Protein AF-A0AAF3FG93-F1 (afdb_monomer_lite)

Sequence (348 aa):
MRLLLIFSAFLGIIKGSFTYFKAADMCQQQNGQLATLHKSADNDAIAQYLSSGLWEEAWIGLQCTTQSDCFWDDGTKFDYSNFNNNPDFSNGKNCLMLKAGLTVMPRFRDVYNGWTPKSCYSATDNALCEEISKDLPGCGDYSEFEGNCYKYQPSAPSWLAAETICAQQGGHLVSIHNILENIFIFNLLKADGVGVAAWIGLYNTANQYYWADSSIVDYYNLAGPALNMDPACYALSTTNLVSPQKWVPESCDNDLPFLCQRTTGSPSPVPPFVPPTTTSTTTTTKTTTTQWTTATEPLDPSAPTLPPIITSVPTVPTVPQANMTVAPTSNTTNSPTFLPRGLNILPL

Radius of gyration: 33.13 Å; chains: 1; bounding box: 92×95×84 Å

Secondary structure (DSSP, 8-state):
---EEETTEEEEEEEEEE-HHHHHHHHHHTTEEE----SHHHHHHHHHHHHHTT--EEEEEEEEEETTEEEETT--------BPSS---GGG--EEEEE---TT-GGGGGGSSSEEEE-TT---EEEEEEE--TT---STTSEEETTEEEEEE-----HHHHHHHHHHTTSEEPP--SHHHHHHHHHHHHHTT--SEEEEEEEEETTEEEETT--------BSS--TT-SSEEEEEE-STTT-TT-EEEE-TTS---EEEEEETTS---PPP-------------------------PPP---PPPPPP---PPPPPPPPP---------------------------

InterPro domains:
  IPR001304 C-type lectin-like [PF00059] (19-130)
  IPR001304 C-type lectin-like [PF00059] (158-262)
  IPR001304 C-type lectin-like [PS50041] (19-120)
  IPR001304 C-type lectin-like [PS50041] (145-261)
  IPR001304 C-type lectin-like [SM00034] (3-130)
  IPR001304 C-type lectin-like [SM00034] (139-261)
  IPR016186 C-type lectin-like/link domain superfamily [G3DSA:3.10.100.10] (8-136)
  IPR016186 C-type lectin-like/link domain superfamily [G3DSA:3.10.100.10] (139-266)
  IPR016187 C-type lectin fold [SSF56436] (14-130)
  IPR016187 C-type lectin fold [SSF56436] (141-271)
  IPR050976 Snake venom C-type lectin-like [PTHR22991] (19-298)

Structure (mmCIF, N/CA/C/O backbone):
data_AF-A0AAF3FG93-F1
#
_entry.id   AF-A0AAF3FG93-F1
#
loop_
_atom_site.group_PDB
_atom_site.id
_atom_site.type_symbol
_atom_site.label_atom_id
_atom_site.label_alt_id
_atom_site.label_comp_id
_atom_site.label_asym_id
_atom_site.label_entity_id
_atom_site.label_seq_id
_atom_site.pdbx_PDB_ins_code
_atom_site.Cartn_x
_atom_site.Cartn_y
_atom_site.Cartn_z
_atom_site.occupancy
_atom_site.B_iso_or_equiv
_atom_site.auth_seq_id
_atom_site.auth_comp_id
_atom_site.auth_asym_id
_atom_site.auth_atom_id
_atom_site.pdbx_PDB_model_num
ATOM 1 N N . MET A 1 1 ? -25.453 1.936 0.804 1.00 44.09 1 MET A N 1
ATOM 2 C CA . MET A 1 1 ? -24.187 2.305 1.466 1.00 44.09 1 MET A CA 1
ATOM 3 C C . MET A 1 1 ? -23.408 3.184 0.500 1.00 44.09 1 MET A C 1
ATOM 5 O O . MET A 1 1 ? -23.393 2.858 -0.679 1.00 44.09 1 MET A O 1
ATOM 9 N N . ARG A 1 2 ? -22.888 4.343 0.919 1.00 36.66 2 ARG A N 1
ATOM 10 C CA . ARG A 1 2 ? -22.055 5.184 0.042 1.00 36.66 2 ARG A CA 1
ATOM 11 C C . ARG A 1 2 ? -20.621 4.692 0.229 1.00 36.66 2 ARG A C 1
ATOM 13 O O . ARG A 1 2 ? -19.991 5.076 1.206 1.00 36.66 2 ARG A O 1
ATOM 20 N N . LEU A 1 3 ? -20.206 3.761 -0.623 1.00 40.56 3 LEU A N 1
ATOM 21 C CA . LEU A 1 3 ? -18.914 3.084 -0.535 1.00 40.56 3 LEU A CA 1
ATOM 22 C C . LEU A 1 3 ? -17.809 4.075 -0.908 1.00 40.56 3 LEU A C 1
ATOM 24 O O . LEU A 1 3 ? -17.857 4.660 -1.991 1.00 40.56 3 LEU A O 1
ATOM 28 N N . LEU A 1 4 ? -16.868 4.305 0.005 1.00 42.62 4 LEU A N 1
ATOM 29 C CA . LEU A 1 4 ? -15.641 5.034 -0.291 1.00 42.62 4 LEU A CA 1
ATOM 30 C C . LEU A 1 4 ? -14.519 4.006 -0.445 1.00 42.62 4 LEU A C 1
ATOM 32 O O . LEU A 1 4 ? -14.311 3.190 0.449 1.00 42.62 4 LEU A O 1
ATOM 36 N N . LEU A 1 5 ? -13.823 4.039 -1.579 1.00 44.09 5 LEU A N 1
ATOM 37 C CA . LEU A 1 5 ? -12.562 3.323 -1.739 1.00 44.09 5 LEU A CA 1
ATOM 38 C C . LEU A 1 5 ? -11.496 4.098 -0.968 1.00 44.09 5 LEU A C 1
ATOM 40 O O . LEU A 1 5 ? -11.130 5.200 -1.376 1.00 44.09 5 LEU A O 1
ATOM 44 N N . ILE A 1 6 ? -11.025 3.540 0.143 1.00 51.56 6 ILE A N 1
ATOM 45 C CA . ILE A 1 6 ? -9.829 4.026 0.830 1.00 51.56 6 ILE A CA 1
ATOM 46 C C . ILE A 1 6 ? -8.850 2.860 0.817 1.00 51.56 6 ILE A C 1
ATOM 48 O O . ILE A 1 6 ? -9.131 1.819 1.402 1.00 51.56 6 ILE A O 1
ATOM 52 N N . PHE A 1 7 ? -7.783 3.035 0.033 1.00 50.62 7 PHE A N 1
ATOM 53 C CA . PHE A 1 7 ? -6.584 2.199 -0.069 1.00 50.62 7 PHE A CA 1
ATOM 54 C C . PHE A 1 7 ? -6.706 0.792 0.549 1.00 50.62 7 PHE A C 1
ATOM 56 O O . PHE A 1 7 ? -6.166 0.524 1.616 1.00 50.62 7 PHE A O 1
ATOM 63 N N . SER A 1 8 ? -7.349 -0.111 -0.204 1.00 53.38 8 SER A N 1
ATOM 64 C CA . SER A 1 8 ? -7.466 -1.573 0.013 1.00 53.38 8 SER A CA 1
ATOM 65 C C . SER A 1 8 ? -8.742 -2.103 0.682 1.00 53.38 8 SER A C 1
ATOM 67 O O . SER A 1 8 ? -8.925 -3.318 0.734 1.00 53.38 8 SER A O 1
ATOM 69 N N . ALA A 1 9 ? -9.679 -1.245 1.103 1.00 56.66 9 ALA A N 1
ATOM 70 C CA . ALA A 1 9 ? -11.003 -1.689 1.547 1.00 56.66 9 ALA A CA 1
ATOM 71 C C . ALA A 1 9 ? -12.130 -0.767 1.057 1.00 56.66 9 ALA A C 1
ATOM 73 O O . ALA A 1 9 ? -11.989 0.457 0.956 1.00 56.66 9 ALA A O 1
ATOM 74 N N . PHE A 1 10 ? -13.287 -1.359 0.759 1.00 69.69 10 PHE A N 1
ATOM 75 C CA . PHE A 1 10 ? -14.514 -0.595 0.582 1.00 69.69 10 PHE A CA 1
ATOM 76 C C . PHE A 1 10 ? -15.084 -0.259 1.957 1.00 69.69 10 PHE A C 1
ATOM 78 O O . PHE A 1 10 ? -15.532 -1.139 2.689 1.00 69.69 10 PHE A O 1
ATOM 85 N N . LEU A 1 11 ? -15.082 1.024 2.309 1.00 75.25 11 LEU A N 1
ATOM 86 C CA . LEU A 1 11 ? -15.595 1.489 3.591 1.00 75.25 11 LEU A CA 1
ATOM 87 C C . LEU A 1 11 ? -17.022 2.009 3.454 1.00 75.25 11 LEU A C 1
ATOM 89 O O . LEU A 1 11 ? -17.374 2.735 2.517 1.00 75.25 11 LEU A O 1
ATOM 93 N N . GLY A 1 12 ? -17.848 1.660 4.432 1.00 81.19 12 GLY A N 1
ATOM 94 C CA . GLY A 1 12 ? -19.236 2.066 4.528 1.00 81.19 12 GLY A CA 1
ATOM 95 C C . GLY A 1 12 ? -19.616 2.426 5.954 1.00 81.19 12 GLY A C 1
ATOM 96 O O . GLY A 1 12 ? -19.301 1.713 6.900 1.00 81.19 12 GLY A O 1
ATOM 97 N N . ILE A 1 13 ? -20.333 3.536 6.118 1.00 85.94 13 ILE A N 1
ATOM 98 C CA . ILE A 1 13 ? -20.890 3.905 7.419 1.00 85.94 13 ILE A CA 1
ATOM 99 C C . ILE A 1 13 ? -22.282 3.295 7.607 1.00 85.94 13 ILE A C 1
ATOM 101 O O . ILE A 1 13 ? -23.193 3.513 6.796 1.00 85.94 13 ILE A O 1
ATOM 105 N N . ILE A 1 14 ? -22.468 2.570 8.708 1.00 86.31 14 ILE A N 1
ATOM 106 C CA . ILE A 1 14 ? -23.785 2.148 9.182 1.00 86.31 14 ILE A CA 1
ATOM 107 C C . ILE A 1 14 ? -24.281 3.184 10.183 1.00 86.31 14 ILE A C 1
ATOM 109 O O . ILE A 1 14 ? -23.651 3.448 11.208 1.00 86.31 14 ILE A O 1
ATOM 113 N N . LYS A 1 15 ? -25.435 3.778 9.871 1.00 86.75 15 LYS A N 1
ATOM 114 C CA . LYS A 1 15 ? -26.043 4.823 10.694 1.00 86.75 15 LYS A CA 1
ATOM 115 C C . LYS A 1 15 ? -26.933 4.233 11.776 1.00 86.75 15 LYS A C 1
ATOM 117 O O . LYS A 1 15 ? -27.753 3.363 11.485 1.00 86.75 15 LYS A O 1
ATOM 122 N N . GLY A 1 16 ? -26.821 4.758 12.988 1.00 84.75 16 GLY A N 1
ATOM 123 C CA . GLY A 1 16 ? -27.665 4.363 14.110 1.00 84.75 16 GLY A CA 1
ATOM 124 C C . GLY A 1 16 ? -26.962 4.531 15.447 1.00 84.75 16 GLY A C 1
ATOM 125 O O . GLY A 1 16 ? -25.888 5.110 15.522 1.00 84.75 16 GLY A O 1
ATOM 126 N N . SER A 1 17 ? -27.594 4.020 16.497 1.00 88.88 17 SER A N 1
ATOM 127 C CA . SER A 1 17 ? -27.019 3.948 17.836 1.00 88.88 17 SER A CA 1
ATOM 128 C C . SER A 1 17 ? -26.818 2.476 18.168 1.00 88.88 17 SER A C 1
ATOM 130 O O . SER A 1 17 ? -27.786 1.726 18.328 1.00 88.88 17 SER A O 1
ATOM 132 N N . PHE A 1 18 ? -25.559 2.048 18.202 1.00 88.56 18 PHE A N 1
ATOM 133 C CA . PHE A 1 18 ? -25.185 0.653 18.407 1.00 88.56 18 PHE A CA 1
ATOM 134 C C . PHE A 1 18 ? -24.189 0.534 19.555 1.00 88.56 18 PHE A C 1
ATO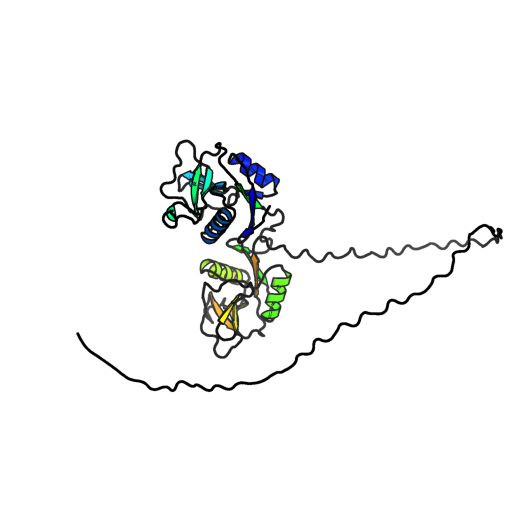M 136 O O . PHE A 1 18 ? -23.343 1.408 19.752 1.00 88.56 18 PHE A O 1
ATOM 143 N N . THR A 1 19 ? -24.275 -0.566 20.301 1.00 93.44 19 THR A N 1
ATOM 144 C CA . THR A 1 19 ? -23.142 -1.031 21.108 1.00 93.44 19 THR A CA 1
ATOM 145 C C . THR A 1 19 ? -22.038 -1.521 20.176 1.00 93.44 19 THR A C 1
ATOM 147 O O . THR A 1 19 ? -22.324 -1.872 19.030 1.00 93.44 19 THR A O 1
ATOM 150 N N . TYR A 1 20 ? -20.802 -1.613 20.664 1.00 93.50 20 TYR A N 1
ATOM 151 C CA . TYR A 1 20 ? -19.676 -2.106 19.868 1.00 93.50 20 TYR A CA 1
ATOM 152 C C . TYR A 1 20 ? -19.976 -3.470 19.236 1.00 93.50 20 TYR A C 1
ATOM 154 O O . TYR A 1 20 ? -19.916 -3.642 18.023 1.00 93.50 20 TYR A O 1
ATOM 162 N N . PHE A 1 21 ? -20.411 -4.430 20.057 1.00 92.25 21 PHE A N 1
ATOM 163 C CA . PHE A 1 21 ? -20.717 -5.782 19.590 1.00 92.25 21 PHE A CA 1
ATOM 164 C C . PHE A 1 21 ? -21.879 -5.806 18.596 1.00 92.25 21 PHE A C 1
ATOM 166 O O . PHE A 1 21 ? -21.878 -6.608 17.665 1.00 92.25 21 PHE A O 1
ATOM 173 N N . LYS A 1 22 ? -22.869 -4.917 18.765 1.00 92.38 22 LYS A N 1
ATOM 174 C CA . LYS A 1 22 ? -23.969 -4.822 17.807 1.00 92.38 22 LYS A CA 1
ATOM 175 C C . LYS A 1 22 ? -23.511 -4.204 16.490 1.00 92.38 22 LYS A C 1
ATOM 177 O O . LYS A 1 22 ? -23.955 -4.651 15.441 1.00 92.38 22 LYS A O 1
ATOM 182 N N . ALA A 1 23 ? -22.640 -3.202 16.538 1.00 92.25 23 ALA A N 1
ATOM 183 C CA . ALA A 1 23 ? -22.031 -2.604 15.360 1.00 92.25 23 ALA A CA 1
ATOM 184 C C . ALA A 1 23 ? -21.198 -3.634 14.580 1.00 92.25 23 ALA A C 1
ATOM 186 O O . ALA A 1 23 ? -21.387 -3.769 13.375 1.00 92.25 23 ALA A O 1
ATOM 187 N N . ALA A 1 24 ? -20.373 -4.423 15.275 1.00 89.81 24 ALA A N 1
ATOM 188 C CA . ALA A 1 24 ? -19.612 -5.521 14.682 1.00 89.81 24 ALA A CA 1
ATOM 189 C C . ALA A 1 24 ? -20.522 -6.553 13.990 1.00 89.81 24 ALA A C 1
ATOM 191 O O . ALA A 1 24 ? -20.306 -6.869 12.824 1.00 89.81 24 ALA A O 1
ATOM 192 N N . ASP A 1 25 ? -21.591 -7.005 14.657 1.00 89.12 25 ASP A N 1
ATOM 193 C CA . ASP A 1 25 ? -22.603 -7.904 14.073 1.00 89.12 25 ASP A CA 1
ATOM 194 C C . ASP A 1 25 ? -23.269 -7.296 12.821 1.00 89.12 25 ASP A C 1
ATOM 196 O O . ASP A 1 25 ? -23.464 -7.972 11.813 1.00 89.12 25 ASP A O 1
ATOM 200 N N . MET A 1 26 ? -23.571 -5.995 12.839 1.00 88.88 26 MET A N 1
ATOM 201 C CA . MET A 1 26 ? -24.141 -5.295 11.682 1.00 88.88 26 MET A CA 1
ATOM 202 C C . MET A 1 26 ? -23.163 -5.221 10.501 1.00 88.88 26 MET A C 1
ATOM 204 O O . MET A 1 26 ? -23.586 -5.434 9.364 1.00 88.88 26 MET A O 1
ATOM 208 N N . CYS A 1 27 ? -21.876 -4.957 10.749 1.00 87.25 27 CYS A N 1
ATOM 209 C CA . CYS A 1 27 ? -20.853 -5.011 9.704 1.00 87.25 27 CYS A CA 1
ATOM 210 C C . CYS A 1 27 ? -20.723 -6.436 9.141 1.00 87.25 27 CYS A C 1
ATOM 212 O O . CYS A 1 27 ? -20.725 -6.618 7.926 1.00 87.25 27 CYS A O 1
ATOM 214 N N . GLN A 1 28 ? -20.729 -7.459 10.001 1.00 85.12 28 GLN A N 1
ATOM 215 C CA . GLN A 1 28 ? -20.678 -8.872 9.596 1.00 85.12 28 GLN A CA 1
ATOM 216 C C . GLN A 1 28 ? -21.858 -9.284 8.713 1.00 85.12 28 GLN A C 1
ATOM 218 O O . GLN A 1 28 ? -21.672 -9.986 7.716 1.00 85.12 28 GLN A O 1
ATOM 223 N N . GLN A 1 29 ? -23.066 -8.801 9.011 1.00 82.25 29 GLN A N 1
ATOM 224 C CA . GLN A 1 29 ? -24.251 -9.024 8.173 1.00 82.25 29 GLN A CA 1
ATOM 225 C C . GLN A 1 29 ? -24.129 -8.399 6.778 1.00 82.25 29 GLN A C 1
ATOM 227 O O . GLN A 1 29 ? -24.762 -8.877 5.838 1.00 82.25 29 GLN A O 1
ATOM 232 N N . GLN A 1 30 ? -23.303 -7.364 6.630 1.00 76.81 30 GLN A N 1
ATOM 233 C CA . GLN A 1 30 ? -22.980 -6.728 5.351 1.00 76.81 30 GLN A CA 1
ATOM 234 C C . GLN A 1 30 ? -21.708 -7.297 4.723 1.00 76.81 30 GLN A C 1
ATOM 236 O O . GLN A 1 30 ? -21.102 -6.657 3.871 1.00 76.81 30 GLN A O 1
ATOM 241 N N . ASN A 1 31 ? -21.323 -8.515 5.116 1.00 73.06 31 ASN A N 1
ATOM 242 C CA . ASN A 1 31 ? -20.114 -9.164 4.634 1.00 73.06 31 ASN A CA 1
ATOM 243 C C . ASN A 1 31 ? -18.854 -8.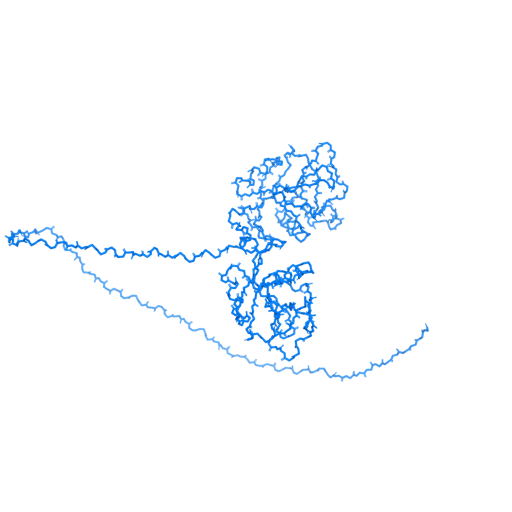334 4.932 1.00 73.06 31 ASN A C 1
ATOM 245 O O . ASN A 1 31 ? -17.957 -8.223 4.105 1.00 73.06 31 ASN A O 1
ATOM 249 N N . GLY A 1 32 ? -18.817 -7.730 6.115 1.00 83.06 32 GLY A N 1
ATOM 250 C CA . GLY A 1 32 ? -17.758 -6.846 6.562 1.00 83.06 32 GLY A CA 1
ATOM 251 C C . GLY A 1 32 ? -17.372 -7.040 8.015 1.00 83.06 32 GLY A C 1
ATOM 252 O O . GLY A 1 32 ? -17.813 -7.970 8.686 1.00 83.06 32 GLY A O 1
ATOM 253 N N . GLN A 1 33 ? -16.551 -6.133 8.506 1.00 88.50 33 GLN A N 1
ATOM 254 C CA . GLN A 1 33 ? -16.233 -5.985 9.920 1.00 88.50 33 GLN A CA 1
ATOM 255 C C . GLN A 1 33 ? -16.080 -4.510 10.254 1.00 88.50 33 GLN A C 1
ATOM 257 O O . GLN A 1 33 ? -16.195 -3.656 9.378 1.00 88.50 33 GLN A O 1
ATOM 262 N N . LEU A 1 34 ? -15.884 -4.201 11.532 1.00 91.69 34 LEU A N 1
ATOM 263 C CA . LEU A 1 34 ? -15.524 -2.847 11.920 1.00 91.69 34 LEU A CA 1
ATOM 264 C C . LEU A 1 34 ? -14.152 -2.494 11.340 1.00 91.69 34 LEU A C 1
ATOM 266 O O . LEU A 1 34 ? -13.243 -3.313 11.372 1.00 91.69 34 LEU A O 1
ATOM 270 N N . ALA A 1 35 ? -14.027 -1.273 10.829 1.00 90.69 35 ALA A N 1
ATOM 271 C CA . ALA A 1 35 ? -12.848 -0.842 10.090 1.00 90.69 35 ALA A CA 1
ATOM 272 C C . ALA A 1 35 ? -11.568 -0.837 10.935 1.00 90.69 35 ALA A C 1
ATOM 274 O O . ALA A 1 35 ? -11.586 -0.353 12.076 1.00 90.69 35 ALA A O 1
ATOM 275 N N . THR A 1 36 ? -10.463 -1.297 10.351 1.00 88.88 36 THR A N 1
ATOM 276 C CA . THR A 1 36 ? -9.127 -1.279 10.957 1.00 88.88 36 THR A CA 1
ATOM 277 C C . THR A 1 36 ? -8.250 -0.207 10.305 1.00 88.88 36 THR A C 1
ATOM 279 O O . THR A 1 36 ? -8.496 0.232 9.182 1.00 88.88 36 THR A O 1
ATOM 282 N N . LEU A 1 37 ? -7.299 0.357 11.061 1.00 88.06 37 LEU A N 1
ATOM 283 C CA . LEU A 1 37 ? -6.512 1.513 10.615 1.00 88.06 37 LEU A CA 1
ATOM 284 C C . LEU A 1 37 ? -5.026 1.317 10.916 1.00 88.06 37 LEU A C 1
ATOM 286 O O . LEU A 1 37 ? -4.616 1.333 12.075 1.00 88.06 37 LEU A O 1
ATOM 290 N N . HIS A 1 38 ? -4.214 1.233 9.864 1.00 82.88 38 HIS A N 1
ATOM 291 C CA . HIS A 1 38 ? -2.779 0.932 9.962 1.00 82.88 38 HIS A CA 1
ATOM 292 C C . HIS A 1 38 ? -1.866 2.098 9.576 1.00 82.88 38 HIS A C 1
ATOM 294 O O . HIS A 1 38 ? -0.655 2.045 9.788 1.00 82.88 38 HIS A O 1
ATOM 300 N N . LYS A 1 39 ? -2.415 3.170 8.994 1.00 83.50 39 LYS A N 1
ATOM 301 C CA . LYS A 1 39 ? -1.632 4.315 8.516 1.00 83.50 39 LYS A CA 1
ATOM 302 C C . LYS A 1 39 ? -2.342 5.628 8.821 1.00 83.50 39 LYS A C 1
ATOM 304 O O . LYS A 1 39 ? -3.570 5.718 8.857 1.00 83.50 39 LYS A O 1
ATOM 309 N N . SER A 1 40 ? -1.552 6.689 8.984 1.00 82.25 40 SER A N 1
ATOM 310 C CA . SER A 1 40 ? -2.086 8.035 9.216 1.00 82.25 40 SER A CA 1
ATOM 311 C C . SER A 1 40 ? -2.880 8.572 8.030 1.00 82.25 40 SER A C 1
ATOM 313 O O . SER A 1 40 ? -3.858 9.284 8.233 1.00 82.25 40 SER A O 1
ATOM 315 N N . ALA A 1 41 ? -2.493 8.204 6.804 1.00 77.00 41 ALA A N 1
ATOM 316 C CA . ALA A 1 41 ? -3.213 8.587 5.594 1.00 77.00 41 ALA A CA 1
ATOM 317 C C . ALA A 1 41 ? -4.644 8.022 5.580 1.00 77.00 41 ALA A C 1
ATOM 319 O O . ALA A 1 41 ? -5.587 8.766 5.309 1.00 77.00 41 ALA A O 1
ATOM 320 N N . ASP A 1 42 ? -4.812 6.748 5.950 1.00 78.31 42 ASP A N 1
ATOM 321 C CA . ASP A 1 42 ? -6.124 6.093 6.017 1.00 78.31 42 ASP A CA 1
ATOM 322 C C . ASP A 1 42 ? -6.993 6.746 7.090 1.00 78.31 42 ASP A C 1
ATOM 324 O O . ASP A 1 42 ? -8.146 7.100 6.843 1.00 78.31 42 ASP A O 1
ATOM 328 N N . ASN A 1 43 ? -6.410 6.996 8.265 1.00 86.00 43 ASN A N 1
ATOM 329 C CA . ASN A 1 43 ? -7.093 7.695 9.345 1.00 86.00 43 ASN A CA 1
ATOM 330 C C . ASN A 1 43 ? -7.576 9.088 8.923 1.00 86.00 43 ASN A C 1
ATOM 332 O O . ASN A 1 43 ? -8.729 9.439 9.178 1.00 86.00 43 ASN A O 1
ATOM 336 N N . ASP A 1 44 ? -6.722 9.878 8.271 1.00 83.00 44 ASP A N 1
ATOM 337 C CA . ASP A 1 44 ? -7.079 11.220 7.812 1.00 83.00 44 ASP A CA 1
ATOM 338 C C . ASP A 1 44 ? -8.173 11.189 6.736 1.00 83.00 44 ASP A C 1
ATOM 340 O O . ASP A 1 44 ? -9.122 11.978 6.803 1.00 83.00 44 ASP A O 1
ATOM 344 N N . ALA A 1 45 ? -8.092 10.257 5.784 1.00 80.00 45 ALA A N 1
ATOM 345 C CA . ALA A 1 45 ? -9.097 10.087 4.738 1.00 80.00 45 ALA A CA 1
ATOM 346 C C . ALA A 1 45 ? -10.460 9.672 5.317 1.00 80.00 45 ALA A C 1
ATOM 348 O O . ALA A 1 45 ? -11.498 10.235 4.953 1.00 80.00 45 ALA A O 1
ATOM 349 N N . ILE A 1 46 ? -10.466 8.733 6.266 1.00 82.62 46 ILE A N 1
ATOM 350 C CA . ILE A 1 46 ? -11.677 8.285 6.958 1.00 82.62 46 ILE A CA 1
ATOM 351 C C . ILE A 1 46 ? -12.271 9.419 7.788 1.00 82.62 46 ILE A C 1
ATOM 353 O O . ILE A 1 46 ? -13.476 9.662 7.727 1.00 82.62 46 ILE A O 1
ATOM 357 N N . ALA A 1 47 ? -11.451 10.138 8.552 1.00 84.25 47 ALA A N 1
ATOM 358 C CA . ALA A 1 47 ? -11.927 11.258 9.348 1.00 84.25 47 ALA A CA 1
ATOM 359 C C . ALA A 1 47 ? -12.534 12.351 8.454 1.00 84.25 47 ALA A C 1
ATOM 361 O O . ALA A 1 47 ? -13.611 12.863 8.753 1.00 84.25 47 ALA A O 1
ATOM 362 N N . GLN A 1 48 ? -11.917 12.646 7.305 1.00 79.06 48 GLN A N 1
ATOM 363 C CA . GLN A 1 48 ? -12.472 13.574 6.320 1.00 79.06 48 GLN A CA 1
ATOM 364 C C . GLN A 1 48 ? -13.804 13.078 5.740 1.00 79.06 48 GLN A C 1
ATOM 366 O O . GLN A 1 48 ? -14.744 13.868 5.598 1.00 79.06 48 GLN A O 1
ATOM 371 N N . TYR A 1 49 ? -13.912 11.785 5.426 1.00 80.88 49 TYR A N 1
ATOM 372 C CA . TYR A 1 49 ? -15.164 11.170 4.990 1.00 80.88 49 TYR A CA 1
ATOM 373 C C . TYR A 1 49 ? -16.254 11.327 6.053 1.00 80.88 49 TYR A C 1
ATOM 375 O O . TYR A 1 49 ? -17.353 11.791 5.733 1.00 80.88 49 TYR A O 1
ATOM 383 N N . LEU A 1 50 ? -15.925 11.035 7.314 1.00 82.69 50 LEU A N 1
ATOM 384 C CA . LEU A 1 50 ? -16.833 11.172 8.445 1.00 82.69 50 LEU A CA 1
ATOM 385 C C . LEU A 1 50 ? -17.316 12.632 8.618 1.00 82.69 50 LEU A C 1
ATOM 387 O O . LEU A 1 50 ? -18.514 12.919 8.674 1.00 82.69 50 LEU A O 1
ATOM 391 N N . SER A 1 51 ? -16.390 13.590 8.571 1.00 81.75 51 SER A N 1
ATOM 392 C CA . SER A 1 51 ? -16.708 15.019 8.617 1.00 81.75 51 SER A CA 1
ATOM 393 C C . SER A 1 51 ? -17.603 15.459 7.454 1.00 81.75 51 SER A C 1
ATOM 395 O O . SER A 1 51 ? -18.524 16.255 7.647 1.00 81.75 51 SER A O 1
ATOM 397 N N . SER A 1 52 ? -17.369 14.942 6.241 1.00 78.19 52 SER A N 1
ATOM 398 C CA . SER A 1 52 ? -18.118 15.329 5.035 1.00 78.19 52 SER A CA 1
ATOM 399 C C . SER A 1 52 ? -19.597 14.937 5.082 1.00 78.19 52 SER A C 1
ATOM 401 O O . SER A 1 52 ? -20.438 15.624 4.500 1.00 78.19 52 SER A O 1
ATOM 403 N N . GLY A 1 53 ? -19.930 13.853 5.785 1.00 75.25 53 GLY A N 1
ATOM 404 C CA . GLY A 1 53 ? -21.316 13.450 6.016 1.00 75.25 53 GLY A CA 1
ATOM 405 C C . GLY A 1 53 ? -21.884 13.899 7.354 1.00 75.25 53 GLY A C 1
ATOM 406 O O . GLY A 1 53 ? -22.967 13.434 7.710 1.00 75.25 53 GLY A O 1
ATOM 407 N N . LEU A 1 54 ? -21.198 14.822 8.044 1.00 76.25 54 LEU A N 1
ATOM 408 C CA . LEU A 1 54 ? -21.604 15.404 9.325 1.00 76.25 54 LEU A CA 1
ATOM 409 C C . LEU A 1 54 ? -21.724 14.362 10.448 1.00 76.25 54 LEU A C 1
ATOM 411 O O . LEU A 1 54 ? -22.604 14.459 11.301 1.00 76.25 54 LEU A O 1
ATOM 415 N N . TRP A 1 55 ? -20.860 13.350 10.428 1.00 79.69 55 TRP A N 1
ATOM 416 C CA . TRP A 1 55 ? -20.779 12.332 11.469 1.00 79.69 55 TRP A CA 1
ATOM 417 C C . TRP A 1 55 ? -19.678 12.717 12.458 1.00 79.69 55 TRP A C 1
ATOM 419 O O . TRP A 1 55 ? -18.545 12.950 12.047 1.00 79.69 55 TRP A O 1
ATOM 429 N N . GLU A 1 56 ? -20.013 12.811 13.745 1.00 80.44 56 GLU A N 1
ATOM 430 C CA . GLU A 1 56 ? -19.087 13.307 14.778 1.00 80.44 56 GLU A CA 1
ATOM 431 C C . GLU A 1 56 ? -18.188 12.206 15.349 1.00 80.44 56 GLU A C 1
ATOM 433 O O . GLU A 1 56 ? -17.027 12.449 15.682 1.00 80.44 56 GLU A O 1
ATOM 438 N N . GLU A 1 57 ? -18.706 10.983 15.451 1.00 86.38 57 GLU A N 1
ATOM 439 C CA . GLU A 1 57 ? -17.939 9.809 15.849 1.00 86.38 57 GLU A CA 1
ATOM 440 C C . GLU A 1 57 ? -18.496 8.526 15.218 1.00 86.38 57 GLU A C 1
ATOM 442 O O . GLU A 1 57 ? -19.671 8.445 14.840 1.00 86.38 57 GLU A O 1
ATOM 447 N N . ALA A 1 58 ? -17.630 7.524 15.067 1.00 91.69 58 ALA A N 1
ATOM 448 C CA . ALA A 1 58 ? -18.009 6.193 14.612 1.00 91.69 58 ALA A CA 1
ATOM 449 C C . ALA A 1 58 ? -17.180 5.109 15.314 1.00 91.69 58 ALA A C 1
ATOM 451 O O . ALA A 1 58 ? -15.996 5.311 15.592 1.00 91.69 58 ALA A O 1
ATOM 452 N N . TRP A 1 59 ? -17.796 3.957 15.588 1.00 94.62 59 TRP A N 1
ATOM 453 C CA . TRP A 1 59 ? -17.083 2.759 16.033 1.00 94.62 59 TRP A CA 1
ATOM 454 C C . TRP A 1 59 ? -16.081 2.303 14.970 1.00 94.62 59 TRP A C 1
ATOM 456 O O . TRP A 1 59 ? -16.419 2.261 13.786 1.00 94.62 59 TRP A O 1
ATOM 466 N N . ILE A 1 60 ? -14.881 1.943 15.422 1.00 94.25 60 ILE A N 1
ATOM 467 C CA . ILE A 1 60 ? -13.825 1.295 14.633 1.00 94.25 60 ILE A CA 1
ATOM 468 C C . ILE A 1 60 ? -13.478 -0.046 15.280 1.00 94.25 60 ILE A C 1
ATOM 470 O O . ILE A 1 60 ? -13.797 -0.250 16.449 1.00 94.25 60 ILE A O 1
ATOM 474 N N . GLY A 1 61 ? -12.829 -0.948 14.549 1.00 94.31 61 GLY A N 1
ATOM 475 C CA . GLY A 1 61 ? -12.557 -2.326 14.973 1.00 94.31 61 GLY A CA 1
ATOM 476 C C . GLY A 1 61 ? -11.393 -2.455 15.947 1.00 94.31 61 GLY A C 1
ATOM 477 O O . GLY A 1 61 ? -10.605 -3.382 15.816 1.00 94.31 61 GLY A O 1
ATOM 478 N N . LEU A 1 62 ? -11.234 -1.499 16.866 1.00 95.06 62 LEU A N 1
ATOM 479 C CA . LEU A 1 62 ? -10.136 -1.452 17.823 1.00 95.06 62 LEU A CA 1
ATOM 480 C C . LEU A 1 62 ? -10.658 -1.642 19.240 1.00 95.06 62 LEU A C 1
ATOM 482 O O . LEU A 1 62 ? -11.528 -0.898 19.713 1.00 95.06 62 LEU A O 1
ATOM 486 N N . GLN A 1 63 ? -10.039 -2.584 19.940 1.00 94.31 63 GLN A N 1
ATOM 487 C CA . GLN A 1 63 ? -10.241 -2.807 21.360 1.00 94.31 63 GLN A CA 1
ATOM 488 C C . GLN A 1 63 ? -8.912 -2.676 22.096 1.00 94.31 63 GLN A C 1
ATOM 490 O O . GLN A 1 63 ? -7.879 -3.133 21.617 1.00 94.31 63 GLN A O 1
ATOM 495 N N . CYS A 1 64 ? -8.933 -2.051 23.268 1.00 93.75 64 CYS A N 1
ATOM 496 C CA . CYS A 1 64 ? -7.745 -1.808 24.070 1.00 93.75 64 CYS A CA 1
ATOM 497 C C . CYS A 1 64 ? -8.035 -1.951 25.561 1.00 93.75 64 CYS A C 1
ATOM 499 O O . CYS A 1 64 ? -9.032 -1.431 26.058 1.00 93.75 64 CYS A O 1
ATOM 501 N N . THR A 1 65 ? -7.115 -2.564 26.299 1.00 89.44 65 THR A N 1
ATOM 502 C CA . THR A 1 65 ? -7.104 -2.514 27.771 1.00 89.44 65 THR A CA 1
ATOM 503 C C . THR A 1 65 ? -6.341 -1.284 28.266 1.00 89.44 65 THR A C 1
ATOM 505 O O . THR A 1 65 ? -6.675 -0.689 29.289 1.00 89.44 65 THR A O 1
ATOM 508 N N . THR A 1 66 ? -5.290 -0.901 27.537 1.00 87.88 66 THR A N 1
ATOM 509 C CA . THR A 1 66 ? -4.445 0.270 27.802 1.00 87.88 66 THR A CA 1
ATOM 510 C C . THR A 1 66 ? -3.997 0.882 26.477 1.00 87.88 66 THR A C 1
ATOM 512 O O . THR A 1 66 ? -4.172 0.273 25.428 1.00 87.88 66 THR A O 1
ATOM 515 N N . GLN A 1 67 ? -3.348 2.049 26.502 1.00 88.06 67 GLN A N 1
ATOM 516 C CA . GLN A 1 67 ? -2.840 2.691 25.282 1.00 88.06 67 GLN A CA 1
ATOM 517 C C . GLN A 1 67 ? -1.808 1.838 24.513 1.00 88.06 67 GLN A C 1
ATOM 519 O O . GLN A 1 67 ? -1.606 2.051 23.321 1.00 88.06 67 GLN A O 1
ATOM 524 N N . SER A 1 68 ? -1.148 0.892 25.189 1.00 86.00 68 SER A N 1
ATOM 525 C CA . SER A 1 68 ? -0.138 -0.005 24.612 1.00 86.00 68 SER A CA 1
ATOM 526 C C . SER A 1 68 ? -0.614 -1.449 24.433 1.00 86.00 68 SER A C 1
ATOM 528 O O . SER A 1 68 ? 0.159 -2.276 23.962 1.00 86.00 68 SER A O 1
ATOM 530 N N . ASP A 1 69 ? -1.839 -1.769 24.852 1.00 89.06 69 ASP A N 1
ATOM 531 C CA . ASP A 1 69 ? -2.399 -3.123 24.810 1.00 89.06 69 ASP A CA 1
ATOM 532 C C . ASP A 1 69 ? -3.717 -3.083 24.049 1.00 89.06 69 ASP A C 1
ATOM 534 O O . ASP A 1 69 ? -4.780 -2.858 24.636 1.00 89.06 69 ASP A O 1
ATOM 538 N N . CYS A 1 70 ? -3.595 -3.219 22.731 1.00 92.50 70 CYS A N 1
ATOM 539 C CA . CYS A 1 70 ? -4.669 -3.068 21.769 1.00 92.50 70 CYS A CA 1
ATOM 540 C C . CYS A 1 70 ? -4.625 -4.178 20.725 1.00 92.50 70 CYS A C 1
ATOM 542 O O . CYS A 1 70 ? -3.550 -4.649 20.350 1.00 92.50 70 CYS A O 1
ATOM 544 N N . PHE A 1 71 ? -5.795 -4.550 20.223 1.00 91.25 71 PHE A N 1
ATOM 545 C CA . PHE A 1 71 ? -5.949 -5.518 19.150 1.00 91.25 71 PHE A CA 1
ATOM 546 C C . PHE A 1 71 ? -7.053 -5.076 18.192 1.00 91.25 71 PHE A C 1
ATOM 548 O O . PHE A 1 71 ? -8.065 -4.501 18.606 1.00 91.25 71 PHE A O 1
ATOM 555 N N . TRP A 1 72 ? -6.819 -5.339 16.911 1.00 90.44 72 TRP A N 1
ATOM 556 C CA . TRP A 1 72 ? -7.786 -5.120 15.847 1.00 90.44 72 TRP A CA 1
ATOM 557 C C . TRP A 1 72 ? -8.705 -6.334 15.692 1.00 90.44 72 TRP A C 1
ATOM 559 O O . TRP A 1 72 ? -8.291 -7.472 15.927 1.00 90.44 72 TRP A O 1
ATOM 569 N N . ASP A 1 73 ? -9.951 -6.099 15.291 1.00 85.19 73 ASP A N 1
ATOM 570 C CA . ASP A 1 73 ? -10.963 -7.146 15.122 1.00 85.19 73 ASP A CA 1
ATOM 571 C C . ASP A 1 73 ? -10.651 -8.124 13.966 1.00 85.19 73 ASP A C 1
ATOM 573 O O . ASP A 1 73 ? -11.106 -9.267 14.021 1.00 85.19 73 ASP A O 1
ATOM 577 N N . ASP A 1 74 ? -9.842 -7.735 12.965 1.00 80.00 74 ASP A N 1
ATOM 578 C CA . ASP A 1 74 ? -9.288 -8.655 11.940 1.00 80.00 74 ASP A CA 1
ATOM 579 C C . ASP A 1 74 ? -8.141 -9.538 12.464 1.00 80.00 74 ASP A C 1
ATOM 581 O O . ASP A 1 74 ? -7.711 -10.468 11.778 1.00 80.00 74 ASP A O 1
ATOM 585 N N . GLY A 1 75 ? -7.611 -9.259 13.656 1.00 77.44 75 GLY A N 1
ATOM 586 C CA . GLY A 1 75 ? -6.424 -9.923 14.192 1.00 77.44 75 GLY A CA 1
ATOM 587 C C . GLY A 1 75 ? -5.099 -9.451 13.584 1.00 77.44 75 GLY A C 1
ATOM 588 O O . GLY A 1 75 ? -4.062 -10.069 13.845 1.00 77.44 75 GLY A O 1
ATOM 589 N N . THR A 1 76 ? -5.098 -8.371 12.801 1.00 77.88 76 THR A N 1
ATOM 590 C CA . THR A 1 76 ? -3.868 -7.725 12.336 1.00 77.88 76 THR A CA 1
ATOM 591 C C . THR A 1 76 ? -3.093 -7.108 13.502 1.00 77.88 76 THR A C 1
ATOM 593 O O . THR A 1 76 ? -3.585 -6.909 14.620 1.00 77.88 76 THR A O 1
ATOM 596 N N . LYS A 1 77 ? -1.812 -6.826 13.259 1.00 80.56 77 LYS A N 1
ATOM 597 C CA . LYS A 1 77 ? -0.933 -6.263 14.280 1.00 80.56 77 LYS A CA 1
ATOM 598 C C . LYS A 1 77 ? -1.336 -4.820 14.596 1.00 80.56 77 LYS A C 1
ATOM 600 O O . LYS A 1 77 ? -1.533 -4.014 13.698 1.00 80.56 77 LYS A O 1
ATOM 605 N N . PHE A 1 78 ? -1.335 -4.469 15.880 1.00 86.75 78 PHE A N 1
ATOM 606 C CA . PHE A 1 78 ? -1.387 -3.074 16.309 1.00 86.75 78 PHE A CA 1
ATOM 607 C C . PHE A 1 78 ? -0.043 -2.377 16.030 1.00 86.75 78 PHE A C 1
ATOM 609 O O . PHE A 1 78 ? 0.930 -2.541 16.770 1.00 86.75 78 PHE A O 1
ATOM 616 N N . ASP A 1 79 ? 0.036 -1.660 14.913 1.00 84.81 79 ASP A N 1
ATOM 617 C CA . ASP A 1 79 ? 1.245 -1.020 14.375 1.00 84.81 79 ASP A CA 1
ATOM 618 C C . ASP A 1 79 ? 1.117 0.500 14.187 1.00 84.81 79 ASP A C 1
ATOM 620 O O . ASP A 1 79 ? 2.125 1.189 14.017 1.00 84.81 79 ASP A O 1
ATOM 624 N N . TYR A 1 80 ? -0.097 1.032 14.308 1.00 89.00 80 TYR A N 1
ATOM 625 C CA . TYR A 1 80 ? -0.401 2.452 14.231 1.00 89.00 80 TYR A CA 1
ATOM 626 C C . TYR A 1 80 ? -1.337 2.875 15.363 1.00 89.00 80 TYR A C 1
ATOM 628 O O . TYR A 1 80 ? -2.259 2.156 15.743 1.00 89.00 80 TYR A O 1
ATOM 636 N N . SER A 1 81 ? -1.098 4.068 15.911 1.00 91.31 81 SER A N 1
ATOM 637 C CA . SER A 1 81 ? -1.910 4.636 16.983 1.00 91.31 81 SER A CA 1
ATOM 638 C C . SER A 1 81 ? -2.276 6.080 16.686 1.00 91.31 81 SER A C 1
ATOM 640 O O . SER A 1 81 ? -1.389 6.871 16.360 1.00 91.31 81 SER A O 1
ATOM 642 N N . ASN A 1 82 ? -3.540 6.440 16.904 1.00 91.75 82 ASN A N 1
ATOM 643 C CA . ASN A 1 82 ? -4.000 7.821 16.788 1.00 91.75 82 ASN A CA 1
ATOM 644 C C . ASN A 1 82 ? -4.911 8.253 17.945 1.00 91.75 82 ASN A C 1
ATOM 646 O O . ASN A 1 82 ? -5.940 8.893 17.745 1.00 91.75 82 ASN A O 1
ATOM 650 N N . PHE A 1 83 ? -4.584 7.854 19.176 1.00 91.56 83 PHE A N 1
ATOM 651 C CA . PHE A 1 83 ? -5.371 8.234 20.352 1.00 91.56 83 PHE A CA 1
ATOM 652 C C . PHE A 1 83 ? -5.426 9.750 20.548 1.00 91.56 83 PHE A C 1
ATOM 654 O O . PHE A 1 83 ? -4.418 10.442 20.428 1.00 91.56 83 PHE A O 1
ATOM 661 N N . ASN A 1 84 ? -6.598 10.241 20.947 1.00 87.50 84 ASN A N 1
ATOM 662 C CA . ASN A 1 84 ? -6.748 11.606 21.439 1.00 87.50 84 ASN A CA 1
ATOM 663 C C . ASN A 1 84 ? -5.948 11.825 22.732 1.00 87.50 84 ASN A C 1
ATOM 665 O O . ASN A 1 84 ? -5.657 10.883 23.472 1.00 87.50 84 ASN A O 1
ATOM 669 N N . ASN A 1 85 ? -5.650 13.090 23.038 1.00 81.12 85 ASN A N 1
ATOM 670 C CA . ASN A 1 85 ? -4.921 13.467 24.248 1.00 81.12 85 ASN A CA 1
ATOM 671 C C . ASN A 1 85 ? -5.600 12.915 25.515 1.00 81.12 85 ASN A C 1
ATOM 673 O O . ASN A 1 85 ? -6.769 13.203 25.773 1.00 81.12 85 ASN A O 1
ATOM 677 N N . ASN A 1 86 ? -4.831 12.180 26.326 1.00 83.38 86 ASN A N 1
ATOM 678 C CA . ASN A 1 86 ? -5.262 11.539 27.575 1.00 83.38 86 ASN A CA 1
ATOM 679 C C . ASN A 1 86 ? -6.453 10.565 27.400 1.00 83.38 86 ASN A C 1
ATOM 681 O O . ASN A 1 86 ? -7.541 10.831 27.921 1.00 83.38 86 ASN A O 1
ATOM 685 N N . PRO A 1 87 ? -6.270 9.430 26.694 1.00 86.44 87 PRO A N 1
ATOM 686 C CA . PRO A 1 87 ? -7.331 8.442 26.519 1.00 86.44 87 PRO A CA 1
ATOM 687 C C . PRO A 1 87 ? -7.711 7.798 27.864 1.00 86.44 87 PRO A C 1
ATOM 689 O O . PRO A 1 87 ? -6.861 7.311 28.607 1.00 86.44 87 PRO A O 1
ATOM 692 N N . ASP A 1 88 ? -9.008 7.793 28.178 1.00 88.62 88 ASP A N 1
ATOM 693 C CA . ASP A 1 88 ? -9.540 7.254 29.432 1.00 88.62 88 ASP A CA 1
ATOM 694 C C . ASP A 1 88 ? -10.052 5.819 29.258 1.00 88.62 88 ASP A C 1
ATOM 696 O O . ASP A 1 88 ? -11.177 5.613 28.806 1.00 88.62 88 ASP A O 1
ATOM 700 N N . PHE A 1 89 ? -9.244 4.841 29.669 1.00 88.31 89 PHE A N 1
ATOM 701 C CA . PHE A 1 89 ? -9.595 3.413 29.685 1.00 88.31 89 PHE A CA 1
ATOM 702 C C . PHE A 1 89 ? -10.261 2.958 30.999 1.00 88.31 89 PHE A C 1
ATOM 704 O O . PHE A 1 89 ? -10.468 1.766 31.227 1.00 88.31 89 PHE A O 1
ATOM 711 N N . SER A 1 90 ? -10.596 3.880 31.909 1.00 87.50 90 SER A N 1
ATOM 712 C CA . SER A 1 90 ? -11.258 3.516 33.166 1.00 87.50 90 SER A CA 1
ATOM 713 C C . SER A 1 90 ? -12.683 3.002 32.934 1.00 87.50 90 SER A C 1
ATOM 715 O O . SER A 1 90 ? -13.304 3.242 31.898 1.00 87.50 90 SER A O 1
ATOM 717 N N . ASN A 1 91 ? -13.238 2.305 33.930 1.00 85.00 91 ASN A N 1
ATOM 718 C CA . ASN A 1 91 ? -14.635 1.851 33.927 1.00 85.00 91 ASN A CA 1
ATOM 719 C C . ASN A 1 91 ? -15.006 0.929 32.744 1.00 85.00 91 ASN A C 1
ATOM 721 O O . ASN A 1 91 ? -16.136 0.968 32.255 1.00 85.00 91 ASN A O 1
ATOM 725 N N . GLY A 1 92 ? -14.066 0.096 32.279 1.00 80.31 92 GLY A N 1
ATOM 726 C CA . GLY A 1 92 ? -14.312 -0.873 31.202 1.00 80.31 92 GLY A CA 1
ATOM 727 C C . GLY A 1 92 ? -14.510 -0.227 29.828 1.00 80.31 92 GLY A C 1
ATOM 728 O O . GLY A 1 92 ? -15.236 -0.762 28.984 1.00 80.31 92 GLY A O 1
ATOM 729 N N . LYS A 1 93 ? -13.914 0.951 29.612 1.00 85.44 93 LYS A N 1
ATOM 730 C CA . LYS A 1 93 ? -13.866 1.616 28.309 1.00 85.44 93 LYS A CA 1
ATOM 731 C C . LYS A 1 93 ? -12.796 0.976 27.432 1.00 85.44 93 LYS A C 1
ATOM 733 O O . LYS A 1 93 ? -11.709 1.523 27.277 1.00 85.44 93 LYS A O 1
ATOM 738 N N . ASN A 1 94 ? -13.131 -0.178 26.868 1.00 92.62 94 ASN A N 1
ATOM 739 C CA . ASN A 1 94 ? -12.178 -0.975 26.102 1.00 92.62 94 ASN A CA 1
ATOM 740 C C . ASN A 1 94 ? -12.387 -0.888 24.589 1.00 92.62 94 ASN A C 1
ATOM 742 O O . ASN A 1 94 ? -11.600 -1.458 23.852 1.00 92.62 94 ASN A O 1
ATOM 746 N N . CYS A 1 95 ? -13.427 -0.204 24.114 1.00 94.75 95 CYS A N 1
ATOM 747 C CA . CYS A 1 95 ? -13.763 -0.131 22.694 1.00 94.75 95 CYS A CA 1
ATOM 748 C C . CYS A 1 95 ? -13.550 1.285 22.166 1.00 94.75 95 CYS A C 1
ATOM 750 O O . CYS A 1 95 ? -13.814 2.253 22.883 1.00 94.75 95 CYS A O 1
ATOM 752 N N . LEU A 1 96 ? -13.064 1.428 20.935 1.00 94.44 96 LEU A N 1
ATOM 753 C CA . LEU A 1 96 ? -12.606 2.720 20.426 1.00 94.44 96 LEU A CA 1
ATOM 754 C C . LEU A 1 96 ? -13.548 3.302 19.374 1.00 94.44 96 LEU A C 1
ATOM 756 O O . LEU A 1 96 ? -14.106 2.601 18.531 1.00 94.44 96 LEU A O 1
ATOM 760 N N . MET A 1 97 ? -13.693 4.625 19.423 1.00 92.50 97 MET A N 1
ATOM 761 C CA . MET A 1 97 ? -14.400 5.404 18.410 1.00 92.50 97 MET A CA 1
ATOM 762 C C . MET A 1 97 ? -13.458 6.414 17.769 1.00 92.50 97 MET A C 1
ATOM 764 O O . MET A 1 97 ? -12.718 7.102 18.477 1.00 92.50 97 MET A O 1
ATOM 768 N N . LEU A 1 98 ? -13.527 6.540 16.448 1.00 91.56 98 LEU A N 1
ATOM 769 C CA . LEU A 1 98 ? -12.878 7.613 15.706 1.00 91.56 98 LEU A CA 1
ATOM 770 C C . LEU A 1 98 ? -13.758 8.861 15.772 1.00 91.56 98 LEU A C 1
ATOM 772 O O . LEU A 1 98 ? -14.921 8.812 15.370 1.00 91.56 98 LEU A O 1
ATOM 776 N N . LYS A 1 99 ? -13.206 9.976 16.259 1.00 87.25 99 LYS A N 1
ATOM 777 C CA . LYS A 1 99 ? -13.885 11.275 16.239 1.00 87.25 99 LYS A CA 1
ATOM 778 C C . LYS A 1 99 ? -13.566 12.025 14.960 1.00 87.25 99 LYS A C 1
ATOM 780 O O . LYS A 1 99 ? -12.399 12.250 14.662 1.00 87.25 99 LYS A O 1
ATOM 785 N N . ALA A 1 100 ? -14.583 12.498 14.259 1.00 79.88 100 ALA A N 1
ATOM 786 C CA . ALA A 1 100 ? -14.433 13.343 13.088 1.00 79.88 100 ALA A CA 1
ATOM 787 C C . ALA A 1 100 ? -14.988 14.737 13.381 1.00 79.88 100 ALA A C 1
ATOM 789 O O . ALA A 1 100 ? -16.113 14.911 13.842 1.00 79.88 100 ALA A O 1
ATOM 790 N N . GLY A 1 101 ? -14.155 15.758 13.189 1.00 65.88 101 GLY A N 1
ATOM 791 C CA . GLY A 1 101 ? -14.523 17.125 13.540 1.00 65.88 101 GLY A CA 1
ATOM 792 C C . GLY A 1 101 ? -15.361 17.792 12.464 1.00 65.88 101 GLY A C 1
ATOM 793 O O . GLY A 1 101 ? -15.013 17.746 11.284 1.00 65.88 101 GLY A O 1
ATOM 794 N N . LEU A 1 102 ? -16.408 18.516 12.860 1.00 58.75 102 LEU A N 1
ATOM 795 C CA . LEU A 1 102 ? -16.942 19.580 12.015 1.00 58.75 102 LEU A CA 1
ATOM 796 C C . LEU A 1 102 ? -15.881 20.686 11.933 1.00 58.75 102 LEU A C 1
ATOM 798 O O . LEU A 1 102 ? -15.460 21.246 12.946 1.00 58.75 102 LEU A O 1
ATOM 802 N N . THR A 1 103 ? -15.459 21.021 10.716 1.00 51.25 103 THR A N 1
ATOM 803 C CA . THR A 1 103 ? -14.404 21.999 10.375 1.00 51.25 103 THR A CA 1
ATOM 804 C C . THR A 1 103 ? -14.670 23.436 10.840 1.00 51.25 103 THR A C 1
ATOM 806 O O . THR A 1 103 ? -13.891 24.341 10.544 1.00 51.25 103 THR A O 1
ATOM 809 N N . VAL A 1 104 ? -15.736 23.677 11.603 1.00 50.38 104 VAL A N 1
ATOM 810 C CA . VAL A 1 104 ? -16.125 25.011 12.064 1.00 50.38 104 VAL A CA 1
ATOM 811 C C . VAL A 1 104 ? -15.222 25.575 13.163 1.00 50.38 104 VAL A C 1
ATOM 813 O O . VAL A 1 104 ? -15.352 26.755 13.467 1.00 50.38 104 VAL A O 1
ATOM 816 N N . MET A 1 105 ? -14.280 24.803 13.733 1.00 51.78 105 MET A N 1
ATOM 817 C CA . MET A 1 105 ? -13.331 25.319 14.736 1.00 51.78 105 MET A CA 1
ATOM 818 C C . MET A 1 105 ? -11.890 24.778 14.560 1.00 51.78 105 MET A C 1
ATOM 820 O O . MET A 1 105 ? -11.518 23.784 15.184 1.00 51.78 105 MET A O 1
ATOM 824 N N . PRO A 1 106 ? -11.023 25.477 13.797 1.00 48.06 106 PRO A N 1
ATOM 825 C CA . PRO A 1 106 ? -9.622 25.097 13.541 1.00 48.06 106 PRO A CA 1
ATOM 826 C C . PRO A 1 106 ? -8.715 24.988 14.782 1.00 48.06 106 PRO A C 1
ATOM 828 O O . PRO A 1 106 ? -7.608 24.467 14.688 1.00 48.06 106 PRO A O 1
ATOM 831 N N . ARG A 1 107 ? -9.159 25.482 15.947 1.00 53.94 107 ARG A N 1
ATOM 832 C CA . ARG A 1 107 ? -8.402 25.471 17.215 1.00 53.94 107 ARG A CA 1
ATOM 833 C C . ARG A 1 107 ? -8.424 24.140 17.975 1.00 53.94 107 ARG A C 1
ATOM 835 O O . ARG A 1 107 ? -7.764 24.047 19.001 1.00 53.94 107 ARG A O 1
ATOM 842 N N . PHE A 1 108 ? -9.163 23.138 17.501 1.00 55.69 108 PHE A N 1
ATOM 843 C CA . PHE A 1 108 ? -9.330 21.849 18.189 1.00 55.69 108 PHE A CA 1
ATOM 844 C C . PHE A 1 108 ? -8.899 20.656 17.325 1.00 55.69 108 PHE A C 1
ATOM 846 O O . PHE A 1 108 ? -9.389 19.548 17.520 1.00 55.69 108 PHE A O 1
ATOM 853 N N . ARG A 1 109 ? -7.982 20.873 16.368 1.00 50.75 109 ARG A N 1
ATOM 854 C CA . ARG A 1 109 ? -7.434 19.813 15.501 1.00 50.75 109 ARG A CA 1
ATOM 855 C C . ARG A 1 109 ? -6.904 18.618 16.308 1.00 50.75 109 ARG A C 1
ATOM 857 O O . ARG A 1 109 ? -7.054 17.502 15.851 1.00 50.75 109 ARG A O 1
ATOM 864 N N . ASP A 1 110 ? -6.404 18.841 17.521 1.00 52.88 110 ASP A N 1
ATOM 865 C CA . ASP A 1 110 ? -5.844 17.800 18.402 1.00 52.88 110 ASP A CA 1
ATOM 866 C C . ASP A 1 110 ? -6.915 16.958 19.140 1.00 52.88 110 ASP A C 1
ATOM 868 O O . ASP A 1 110 ? -6.588 16.055 19.906 1.00 52.88 110 ASP A O 1
ATOM 872 N N . VAL A 1 111 ? -8.200 17.292 18.966 1.00 61.38 111 VAL A N 1
ATOM 873 C CA . VAL A 1 111 ? -9.366 16.592 19.550 1.00 61.38 111 VAL A CA 1
ATOM 874 C C . VAL A 1 111 ? -10.159 15.833 18.472 1.00 61.38 111 VAL A C 1
ATOM 876 O O . VAL A 1 111 ? -10.963 14.949 18.782 1.00 61.38 111 VAL A O 1
ATOM 879 N N . TYR A 1 112 ? -9.931 16.179 17.205 1.00 71.88 112 TYR A N 1
ATOM 880 C CA . TYR A 1 112 ? -10.609 15.639 16.033 1.00 71.88 112 TYR A CA 1
ATOM 881 C C . TYR A 1 112 ? -9.628 14.801 15.204 1.00 71.88 112 TYR A C 1
ATOM 883 O O . TYR A 1 112 ? -8.430 15.041 15.225 1.00 71.88 112 TYR A O 1
ATOM 891 N N . ASN A 1 113 ? -10.137 13.802 14.489 1.00 81.75 113 ASN A N 1
ATOM 892 C CA . ASN A 1 113 ? -9.397 12.756 13.772 1.00 81.75 113 ASN A CA 1
ATOM 893 C C . ASN A 1 113 ? -8.739 11.688 14.657 1.00 81.75 113 ASN A C 1
ATOM 895 O O . ASN A 1 113 ? -8.180 10.748 14.102 1.00 81.75 113 ASN A O 1
ATOM 899 N N . GLY A 1 114 ? -8.813 11.785 15.987 1.00 88.75 114 GLY A N 1
ATOM 900 C CA . GLY A 1 114 ? -8.235 10.790 16.890 1.00 88.75 114 GLY A CA 1
ATOM 901 C C . GLY A 1 114 ? -9.246 9.837 17.531 1.00 88.75 114 GLY A C 1
ATOM 902 O O . GLY A 1 114 ? -10.469 10.010 17.458 1.00 88.75 114 GLY A O 1
ATOM 903 N N . TRP A 1 115 ? -8.712 8.798 18.171 1.00 92.62 115 TRP A N 1
ATOM 904 C CA . TRP A 1 115 ? -9.475 7.701 18.762 1.00 92.62 115 TRP A CA 1
ATOM 905 C C . TRP A 1 115 ? -9.752 7.949 20.241 1.00 92.62 115 TRP A C 1
ATOM 907 O O . TRP A 1 115 ? -8.873 8.373 20.995 1.00 92.62 115 TRP A O 1
ATOM 917 N N . THR A 1 116 ? -10.980 7.673 20.677 1.00 90.81 116 THR A N 1
ATOM 918 C CA . THR A 1 116 ? -11.409 7.859 22.069 1.00 90.81 116 THR A CA 1
ATOM 919 C C . THR A 1 116 ? -11.975 6.557 22.637 1.00 90.81 116 THR A C 1
ATOM 921 O O . THR A 1 116 ? -12.875 5.987 22.015 1.00 90.81 116 THR A O 1
ATOM 924 N N . PRO A 1 117 ? -11.522 6.098 23.821 1.00 92.69 117 PRO A N 1
ATOM 925 C CA . PRO A 1 117 ? -12.100 4.923 24.464 1.00 92.69 117 PRO A CA 1
ATOM 926 C C . PRO A 1 117 ? -13.522 5.185 24.966 1.00 92.69 117 PRO A C 1
ATOM 928 O O . PRO A 1 117 ? -13.836 6.231 25.547 1.00 92.69 117 PRO A O 1
ATOM 931 N N . LYS A 1 118 ? -14.393 4.204 24.756 1.00 91.81 118 LYS A N 1
ATOM 932 C CA . LYS A 1 118 ? -15.795 4.178 25.168 1.00 91.81 118 LYS A CA 1
ATOM 933 C C . LYS A 1 118 ? -16.151 2.792 25.697 1.00 91.81 118 LYS A C 1
ATOM 935 O O . LYS A 1 118 ? -15.468 1.797 25.456 1.00 91.81 118 LYS A O 1
ATOM 940 N N . SER A 1 119 ? -17.234 2.737 26.467 1.00 92.19 119 SER A N 1
ATOM 941 C CA . SER A 1 119 ? -17.755 1.461 26.948 1.00 92.19 119 SER A CA 1
ATOM 942 C C . SER A 1 119 ? -18.287 0.665 25.762 1.00 92.19 119 SER A C 1
ATOM 944 O O . SER A 1 119 ? -19.115 1.162 25.005 1.00 92.19 119 SER A O 1
ATOM 946 N N . CYS A 1 120 ? -17.880 -0.594 25.631 1.00 92.38 120 CYS A N 1
ATOM 947 C CA . CYS A 1 120 ? -18.359 -1.474 24.562 1.00 92.38 120 CYS A CA 1
ATOM 948 C C . CYS A 1 120 ? -19.889 -1.671 24.579 1.00 92.38 120 CYS A C 1
ATOM 950 O O . CYS A 1 120 ? -20.486 -2.048 23.573 1.00 92.38 120 CYS A O 1
ATOM 952 N N . TYR A 1 121 ? -20.530 -1.400 25.721 1.00 91.12 121 TYR A N 1
ATOM 953 C CA . TYR A 1 121 ? -21.965 -1.570 25.948 1.00 91.12 121 TYR A CA 1
ATOM 954 C C . TYR A 1 121 ? -22.769 -0.274 25.817 1.00 91.12 121 TYR A C 1
ATOM 956 O O . TYR A 1 121 ? -23.997 -0.318 25.870 1.00 91.12 121 TYR A O 1
ATOM 964 N N . SER A 1 122 ? -22.116 0.881 25.662 1.00 86.62 122 SER A N 1
ATOM 965 C CA . SER A 1 122 ? -22.840 2.130 25.434 1.00 86.62 122 SER A CA 1
ATOM 966 C C . SER A 1 122 ? -23.301 2.197 23.983 1.00 86.62 122 SER A C 1
ATOM 968 O O . SER A 1 122 ? -22.479 2.106 23.078 1.00 86.62 122 SER A O 1
ATOM 970 N N . ALA A 1 123 ? -24.603 2.368 23.764 1.00 82.31 123 ALA A N 1
ATOM 971 C CA . ALA A 1 123 ? -25.145 2.647 22.442 1.00 82.31 123 ALA A CA 1
ATOM 972 C C . ALA A 1 123 ? -24.926 4.133 22.133 1.00 82.31 123 ALA A C 1
ATOM 974 O O . ALA A 1 123 ? -25.702 4.984 22.566 1.00 82.31 123 ALA A O 1
ATOM 975 N N . THR A 1 124 ? -23.805 4.449 21.491 1.00 68.31 124 THR A N 1
ATOM 976 C CA . THR A 1 124 ? -23.345 5.834 21.324 1.00 68.31 124 THR A CA 1
ATOM 977 C C . THR A 1 124 ? -23.655 6.360 19.940 1.00 68.31 124 THR A C 1
ATOM 979 O O . THR A 1 124 ? -24.365 7.352 19.846 1.00 68.31 124 THR A O 1
ATOM 982 N N . ASP A 1 125 ? -23.195 5.690 18.881 1.00 76.06 125 ASP A N 1
ATOM 983 C CA . ASP A 1 125 ? -23.203 6.305 17.552 1.00 76.06 125 ASP A CA 1
ATOM 984 C C . ASP A 1 125 ? -23.007 5.304 16.397 1.00 76.06 125 ASP A C 1
ATOM 986 O O . ASP A 1 125 ? -23.087 4.082 16.579 1.00 76.06 125 ASP A O 1
ATOM 990 N N . ASN A 1 126 ? -22.793 5.861 15.200 1.00 88.69 126 ASN A N 1
ATOM 991 C CA . ASN A 1 126 ? -22.573 5.159 13.937 1.00 88.69 126 ASN A CA 1
ATOM 992 C C . ASN A 1 126 ? -21.399 4.168 14.009 1.00 88.69 126 ASN A C 1
ATOM 994 O O . ASN A 1 126 ? -20.552 4.222 14.899 1.00 88.69 126 ASN A O 1
ATOM 998 N N . ALA A 1 127 ? -21.313 3.282 13.025 1.00 91.69 127 ALA A N 1
ATOM 999 C CA . ALA A 1 127 ? -20.211 2.339 12.893 1.00 91.69 127 ALA A CA 1
ATOM 1000 C C . ALA A 1 127 ? -19.565 2.471 11.522 1.00 91.69 127 ALA A C 1
ATOM 1002 O O . ALA A 1 127 ? -20.272 2.592 10.517 1.00 91.69 127 ALA A O 1
ATOM 1003 N N . LEU A 1 128 ? -18.237 2.447 11.487 1.00 91.44 128 LEU A N 1
ATOM 1004 C CA . LEU A 1 128 ? -17.501 2.341 10.244 1.00 91.44 128 LEU A CA 1
ATOM 1005 C C . LEU A 1 128 ? -17.234 0.868 9.976 1.00 91.44 128 LEU A C 1
ATOM 1007 O O . LEU A 1 128 ? -16.536 0.210 10.745 1.00 91.44 128 LEU A O 1
ATOM 1011 N N . CYS A 1 129 ? -17.807 0.368 8.893 1.00 89.12 129 CYS A N 1
ATOM 1012 C CA . CYS A 1 129 ? -17.564 -0.978 8.429 1.00 89.12 129 CYS A CA 1
ATOM 1013 C C . CYS A 1 129 ? -16.604 -0.940 7.252 1.00 89.12 129 CYS A C 1
ATOM 1015 O O . CYS A 1 129 ? -16.780 -0.145 6.326 1.00 89.12 129 CYS A O 1
ATOM 1017 N N . GLU A 1 130 ? -15.632 -1.829 7.271 1.00 84.50 130 GLU A N 1
ATOM 1018 C CA . GLU A 1 130 ? -14.921 -2.246 6.075 1.00 84.50 130 GLU A CA 1
ATOM 1019 C C . GLU A 1 130 ? -15.591 -3.498 5.529 1.00 84.50 130 GLU A C 1
ATOM 1021 O O . GLU A 1 130 ? -15.952 -4.415 6.273 1.00 84.50 130 GLU A O 1
ATOM 1026 N N . GLU A 1 131 ? -15.822 -3.530 4.223 1.00 78.12 131 GLU A N 1
ATOM 1027 C CA . GLU A 1 131 ? -16.191 -4.774 3.575 1.00 78.12 131 GLU A CA 1
ATOM 1028 C C . GLU A 1 131 ? -14.984 -5.712 3.648 1.00 78.12 131 GLU A C 1
ATOM 1030 O O . GLU A 1 131 ? -13.932 -5.456 3.064 1.00 78.12 131 GLU A O 1
ATOM 1035 N N . ILE A 1 132 ? -15.170 -6.836 4.337 1.00 63.53 132 ILE A N 1
ATOM 1036 C CA . ILE A 1 132 ? -14.332 -8.011 4.184 1.00 63.53 132 ILE A CA 1
ATOM 1037 C C . ILE A 1 132 ? -14.794 -8.535 2.847 1.00 63.53 132 ILE A C 1
ATOM 1039 O O . ILE A 1 132 ? -15.744 -9.320 2.775 1.00 63.53 132 ILE A O 1
ATOM 1043 N N . SER A 1 133 ? -14.215 -8.067 1.751 1.00 51.03 133 SER A N 1
ATOM 1044 C CA . SER A 1 133 ? -14.527 -8.718 0.494 1.00 51.03 133 SER A CA 1
ATOM 1045 C C . SER A 1 133 ? -14.158 -10.189 0.689 1.00 51.03 133 SER A C 1
ATOM 1047 O O . SER A 1 133 ? -12.988 -10.550 0.816 1.00 51.03 133 SER A O 1
ATOM 1049 N N . LYS A 1 134 ? -15.175 -11.054 0.734 1.00 42.34 134 LYS A N 1
ATOM 1050 C CA . LYS A 1 134 ? -14.978 -12.507 0.679 1.00 42.34 134 LYS A CA 1
ATOM 1051 C C . LYS A 1 134 ? -14.358 -12.920 -0.664 1.00 42.34 134 LYS A C 1
ATOM 1053 O O . LYS A 1 134 ? -13.953 -14.064 -0.812 1.00 42.34 134 LYS A O 1
ATOM 1058 N N . ASP A 1 135 ? -14.221 -11.943 -1.562 1.00 40.72 135 ASP A N 1
ATOM 1059 C CA . ASP A 1 135 ? -13.507 -11.955 -2.827 1.00 40.72 135 ASP A CA 1
ATOM 1060 C C . ASP A 1 135 ? -12.284 -11.007 -2.851 1.00 40.72 135 ASP A C 1
ATOM 1062 O O . ASP A 1 135 ? -11.869 -10.597 -3.931 1.00 40.72 135 ASP A O 1
ATOM 1066 N N . LEU A 1 136 ? -11.672 -10.649 -1.709 1.00 47.22 136 LEU A N 1
ATOM 1067 C CA . LEU A 1 136 ? -10.248 -10.294 -1.722 1.00 47.22 136 LEU A CA 1
ATOM 1068 C C . LEU A 1 136 ? -9.586 -11.669 -1.840 1.00 47.22 136 LEU A C 1
ATOM 1070 O O . LEU A 1 136 ? -9.552 -12.397 -0.840 1.00 47.22 136 LEU A O 1
ATOM 1074 N N . PRO A 1 137 ? -9.086 -12.112 -3.007 1.00 48.28 137 PRO A N 1
ATOM 1075 C CA . PRO A 1 137 ? -8.073 -13.133 -2.930 1.00 48.28 137 PRO A CA 1
ATOM 1076 C C . PRO A 1 137 ? -7.005 -12.514 -2.030 1.00 48.28 137 PRO A C 1
ATOM 1078 O O . PRO A 1 137 ? -6.479 -11.438 -2.328 1.00 48.28 137 PRO A O 1
ATOM 1081 N N . GLY A 1 138 ? -6.661 -13.191 -0.932 1.00 60.28 138 GLY A N 1
ATOM 1082 C CA . GLY A 1 138 ? -5.327 -13.008 -0.378 1.00 60.28 138 GLY A CA 1
ATOM 1083 C C . GLY A 1 138 ? -4.323 -13.060 -1.534 1.00 60.28 138 GLY A C 1
ATOM 1084 O O . GLY A 1 138 ? -4.643 -13.526 -2.634 1.00 60.28 138 GLY A O 1
ATOM 1085 N N . CYS A 1 139 ? -3.099 -12.598 -1.324 1.00 68.31 139 CYS A N 1
ATOM 1086 C CA . CYS A 1 139 ? -2.147 -12.482 -2.424 1.00 68.31 139 CYS A CA 1
ATOM 1087 C C . CYS A 1 139 ? -1.949 -13.781 -3.236 1.00 68.31 139 CYS A C 1
ATOM 1089 O O . CYS A 1 139 ? -1.541 -13.712 -4.392 1.00 68.31 139 CYS A O 1
ATOM 1091 N N . GLY A 1 140 ? -2.398 -14.940 -2.742 1.00 74.75 140 GLY A N 1
ATOM 1092 C CA . GLY A 1 140 ? -2.567 -16.144 -3.539 1.00 74.75 140 GLY A CA 1
ATOM 1093 C C . GLY A 1 140 ? -1.188 -16.718 -3.762 1.00 74.75 140 GLY A C 1
ATOM 1094 O O . GLY A 1 140 ? -0.552 -17.134 -2.801 1.00 74.75 140 GLY A O 1
ATOM 1095 N N . ASP A 1 141 ? -0.711 -16.685 -5.002 1.00 77.56 141 ASP A N 1
ATOM 1096 C CA . ASP A 1 141 ? 0.682 -16.984 -5.339 1.00 77.56 141 ASP A CA 1
ATOM 1097 C C . ASP A 1 141 ? 1.586 -15.734 -5.434 1.00 77.56 141 ASP A C 1
ATOM 1099 O O . ASP A 1 141 ? 2.732 -15.835 -5.864 1.00 77.56 141 ASP A O 1
ATOM 1103 N N . TYR A 1 142 ? 1.086 -14.560 -5.035 1.00 83.94 142 TYR A N 1
ATOM 1104 C CA . TYR A 1 142 ? 1.850 -13.319 -4.880 1.00 83.94 142 TYR A CA 1
ATOM 1105 C C . TYR A 1 142 ? 2.348 -13.203 -3.433 1.00 83.94 142 TYR A C 1
ATOM 1107 O O . TYR A 1 142 ? 1.689 -13.656 -2.495 1.00 83.94 142 TYR A O 1
ATOM 1115 N N . SER A 1 143 ? 3.468 -12.514 -3.250 1.00 81.69 143 SER A N 1
ATOM 1116 C CA . SER A 1 143 ? 3.993 -12.141 -1.936 1.00 81.69 143 SER A CA 1
ATOM 1117 C C . SER A 1 143 ? 3.290 -10.882 -1.432 1.00 81.69 143 SER A C 1
ATOM 1119 O O . SER A 1 143 ? 3.144 -9.924 -2.185 1.00 81.69 143 SER A O 1
ATOM 1121 N N . GLU A 1 144 ? 2.846 -10.873 -0.179 1.00 83.94 144 GLU A N 1
ATOM 1122 C CA . GLU A 1 144 ? 2.160 -9.729 0.437 1.00 83.94 144 GLU A CA 1
ATOM 1123 C C . GLU A 1 144 ? 3.157 -8.800 1.141 1.00 83.94 144 GLU A C 1
ATOM 1125 O O . GLU A 1 144 ? 4.101 -9.274 1.778 1.00 83.94 144 GLU A O 1
ATOM 1130 N N . PHE A 1 145 ? 2.948 -7.489 1.005 1.00 77.94 145 PHE A N 1
ATOM 1131 C CA . PHE A 1 145 ? 3.616 -6.468 1.807 1.00 77.94 145 PHE A CA 1
ATOM 1132 C C . PHE A 1 145 ? 2.757 -5.196 1.900 1.00 77.94 145 PHE A C 1
ATOM 1134 O O . PHE A 1 145 ? 2.469 -4.558 0.884 1.00 77.94 145 PHE A O 1
ATOM 1141 N N . GLU A 1 146 ? 2.389 -4.815 3.126 1.00 75.44 146 GLU A N 1
ATOM 1142 C CA . GLU A 1 146 ? 1.623 -3.605 3.464 1.00 75.44 146 GLU A CA 1
ATOM 1143 C C . GLU A 1 146 ? 0.304 -3.424 2.684 1.00 75.44 146 GLU A C 1
ATOM 1145 O O . GLU A 1 146 ? -0.028 -2.314 2.260 1.00 75.44 146 GLU A O 1
ATOM 1150 N N . GLY A 1 147 ? -0.463 -4.501 2.497 1.00 71.88 147 GLY A N 1
ATOM 1151 C CA . GLY A 1 147 ? -1.764 -4.458 1.815 1.00 71.88 147 GLY A CA 1
ATOM 1152 C C . GLY A 1 147 ? -1.670 -4.501 0.286 1.00 71.88 147 GLY A C 1
ATOM 1153 O O . GLY A 1 147 ? -2.680 -4.376 -0.410 1.00 71.88 147 GLY A O 1
ATOM 1154 N N . ASN A 1 148 ? -0.474 -4.727 -0.254 1.00 81.94 148 ASN A N 1
ATOM 1155 C CA . ASN A 1 148 ? -0.225 -4.926 -1.676 1.00 81.94 148 ASN A CA 1
ATOM 1156 C C . ASN A 1 148 ? 0.330 -6.330 -1.939 1.00 81.94 148 ASN A C 1
ATOM 1158 O O . ASN A 1 148 ? 1.039 -6.914 -1.120 1.00 81.94 148 ASN A O 1
ATOM 1162 N N . CYS A 1 149 ? 0.032 -6.867 -3.117 1.00 87.94 149 CYS A N 1
ATOM 1163 C CA . CYS A 1 149 ? 0.491 -8.175 -3.561 1.00 87.94 149 CYS A CA 1
ATOM 1164 C C . CYS A 1 149 ? 1.465 -8.030 -4.724 1.00 87.94 149 CYS A C 1
ATOM 1166 O O . CYS A 1 149 ? 1.114 -7.435 -5.742 1.00 87.94 149 CYS A O 1
ATOM 1168 N N . TYR A 1 150 ? 2.634 -8.654 -4.622 1.00 90.31 150 TYR A N 1
ATOM 1169 C CA . TYR A 1 150 ? 3.737 -8.531 -5.570 1.00 90.31 150 TYR A CA 1
ATOM 1170 C C . TYR A 1 150 ? 4.086 -9.882 -6.176 1.00 90.31 150 TYR A C 1
ATOM 1172 O O . TYR A 1 150 ? 4.168 -10.889 -5.470 1.00 90.31 150 TYR A O 1
ATOM 1180 N N . LYS A 1 151 ? 4.331 -9.911 -7.482 1.00 91.69 151 LYS A N 1
ATOM 1181 C CA . LYS A 1 151 ? 4.745 -11.131 -8.172 1.00 91.69 151 LYS A CA 1
ATOM 1182 C C . LYS A 1 151 ? 5.775 -10.847 -9.234 1.00 91.69 151 LYS A C 1
ATOM 1184 O O . LYS A 1 151 ? 5.570 -10.014 -10.116 1.00 91.69 151 LYS A O 1
ATOM 1189 N N . TYR A 1 152 ? 6.858 -11.600 -9.146 1.00 94.00 152 TYR A N 1
ATOM 1190 C CA . TYR A 1 152 ? 7.876 -11.671 -10.169 1.00 94.00 152 TYR A CA 1
ATOM 1191 C C . TYR A 1 152 ? 7.354 -12.395 -11.417 1.00 94.00 152 TYR A C 1
ATOM 1193 O O . TYR A 1 152 ? 6.710 -13.442 -11.332 1.00 94.00 152 TYR A O 1
ATOM 1201 N N . GLN A 1 153 ? 7.667 -11.836 -12.583 1.00 94.44 153 GLN A N 1
ATOM 1202 C CA . GLN A 1 153 ? 7.356 -12.391 -13.890 1.00 94.44 153 GLN A CA 1
ATOM 1203 C C . GLN A 1 153 ? 8.667 -12.643 -14.654 1.00 94.44 153 GLN A C 1
ATOM 1205 O O . GLN A 1 153 ? 9.380 -11.690 -14.980 1.00 94.44 153 GLN A O 1
ATOM 1210 N N . PRO A 1 154 ? 9.007 -13.912 -14.957 1.00 93.56 154 PRO A N 1
ATOM 1211 C CA . PRO A 1 154 ? 10.285 -14.262 -15.579 1.00 93.56 154 PRO A CA 1
ATOM 1212 C C . PRO A 1 154 ? 10.353 -13.961 -17.079 1.00 93.56 154 PRO A C 1
ATOM 1214 O O . PRO A 1 154 ? 11.442 -13.945 -17.649 1.00 93.56 154 PRO A O 1
ATOM 1217 N N . SER A 1 155 ? 9.211 -13.762 -17.741 1.00 95.25 155 SER A N 1
ATOM 1218 C CA . SER A 1 155 ? 9.182 -13.318 -19.136 1.00 95.25 155 SER A CA 1
ATOM 1219 C C . SER A 1 155 ? 9.839 -11.950 -19.262 1.00 95.25 155 SER A C 1
ATOM 1221 O O . SER A 1 155 ? 9.558 -11.086 -18.439 1.00 95.25 155 SER A O 1
ATOM 1223 N N . ALA A 1 156 ? 10.630 -11.741 -20.314 1.00 96.25 156 ALA A N 1
ATOM 1224 C CA . ALA A 1 156 ? 11.362 -10.500 -20.536 1.00 96.25 156 ALA A CA 1
ATOM 1225 C C . ALA A 1 156 ? 10.854 -9.743 -21.778 1.00 96.25 156 ALA A C 1
ATOM 1227 O O . ALA A 1 156 ? 11.419 -9.927 -22.850 1.00 96.25 156 ALA A O 1
ATOM 1228 N N . PRO A 1 157 ? 9.754 -8.977 -21.680 1.00 97.69 157 PRO A N 1
ATOM 1229 C CA . PRO A 1 157 ? 9.287 -8.105 -22.751 1.00 97.69 157 PRO A CA 1
ATOM 1230 C C . PRO A 1 157 ? 9.744 -6.645 -22.548 1.00 97.69 157 PRO A C 1
ATOM 1232 O O . PRO A 1 157 ? 10.327 -6.292 -21.516 1.00 97.69 157 PRO A O 1
ATOM 1235 N N . SER A 1 158 ? 9.390 -5.779 -23.503 1.00 98.31 158 SER A N 1
ATOM 1236 C CA . SER A 1 158 ? 9.492 -4.323 -23.351 1.00 98.31 158 SER A CA 1
ATOM 1237 C C . SER A 1 158 ? 8.648 -3.804 -22.184 1.00 98.31 158 SER A C 1
ATOM 1239 O O . SER A 1 158 ? 7.665 -4.432 -21.776 1.00 98.31 158 SER A O 1
ATOM 1241 N N . TRP A 1 159 ? 8.991 -2.623 -21.666 1.00 98.25 159 TRP A N 1
ATOM 1242 C CA . TRP A 1 159 ? 8.334 -2.043 -20.489 1.00 98.25 159 TRP A CA 1
ATOM 1243 C C . TRP A 1 159 ? 6.813 -1.896 -20.671 1.00 98.25 159 TRP A C 1
ATOM 1245 O O . TRP A 1 159 ? 6.031 -2.294 -19.809 1.00 98.25 159 TRP A O 1
ATOM 1255 N N . LEU A 1 160 ? 6.370 -1.411 -21.838 1.00 97.94 160 LEU A N 1
ATOM 1256 C CA . LEU A 1 160 ? 4.942 -1.245 -22.140 1.00 97.94 160 LEU A CA 1
ATOM 1257 C C . LEU A 1 160 ? 4.199 -2.590 -22.212 1.00 97.94 160 LEU A C 1
ATOM 1259 O O . LEU A 1 160 ? 3.040 -2.701 -21.803 1.00 97.94 160 LEU A O 1
ATOM 1263 N N . ALA A 1 161 ? 4.856 -3.624 -22.737 1.00 98.06 161 ALA A N 1
ATOM 1264 C CA . ALA A 1 161 ? 4.289 -4.964 -22.785 1.00 98.06 161 ALA A CA 1
ATOM 1265 C C . ALA A 1 161 ? 4.236 -5.604 -21.387 1.00 98.06 161 ALA A C 1
ATOM 1267 O O . ALA A 1 161 ? 3.245 -6.258 -21.067 1.00 98.06 161 ALA A O 1
ATOM 1268 N N . ALA A 1 162 ? 5.240 -5.365 -20.538 1.00 98.25 162 ALA A N 1
ATOM 1269 C CA . ALA A 1 162 ? 5.233 -5.778 -19.136 1.00 98.25 162 ALA A CA 1
ATOM 1270 C C . ALA A 1 162 ? 4.062 -5.142 -18.362 1.00 98.25 162 ALA A C 1
ATOM 1272 O O . ALA A 1 162 ? 3.302 -5.856 -17.708 1.00 98.25 162 ALA A O 1
ATOM 1273 N N . GLU A 1 163 ? 3.845 -3.832 -18.524 1.00 97.88 163 GLU A N 1
ATOM 1274 C CA . GLU A 1 163 ? 2.688 -3.126 -17.954 1.00 97.88 163 GLU A CA 1
ATOM 1275 C C . GLU A 1 163 ? 1.366 -3.719 -18.442 1.00 97.88 163 GLU A C 1
ATOM 1277 O O . GLU A 1 163 ? 0.476 -4.009 -17.648 1.00 97.88 163 GLU A O 1
ATOM 1282 N N . THR A 1 164 ? 1.256 -4.001 -19.742 1.00 96.75 164 THR A N 1
ATOM 1283 C CA . THR A 1 164 ? 0.059 -4.637 -20.309 1.00 96.75 164 THR A CA 1
ATOM 1284 C C . THR A 1 164 ? -0.221 -6.001 -19.667 1.00 96.75 164 THR A C 1
ATOM 1286 O O . THR A 1 164 ? -1.379 -6.335 -19.415 1.00 96.75 164 THR A O 1
ATOM 1289 N N . ILE A 1 165 ? 0.816 -6.793 -19.373 1.00 95.31 165 ILE A N 1
ATOM 1290 C CA . ILE A 1 165 ? 0.668 -8.091 -18.700 1.00 95.31 165 ILE A CA 1
ATOM 1291 C C . ILE A 1 165 ? 0.203 -7.906 -17.251 1.00 95.31 165 ILE A C 1
ATOM 1293 O O . ILE A 1 165 ? -0.697 -8.625 -16.814 1.00 95.31 165 ILE A O 1
ATOM 1297 N N . CYS A 1 166 ? 0.765 -6.948 -16.511 1.00 93.81 166 CYS A N 1
ATOM 1298 C CA . CYS A 1 166 ? 0.319 -6.663 -15.146 1.00 93.81 166 CYS A CA 1
ATOM 1299 C C . CYS A 1 166 ? -1.129 -6.147 -15.112 1.00 93.81 166 CYS A C 1
ATOM 1301 O O . CYS A 1 166 ? -1.932 -6.641 -14.316 1.00 93.81 166 CYS A O 1
ATOM 1303 N N . ALA A 1 167 ? -1.501 -5.266 -16.046 1.00 90.88 167 ALA A N 1
ATOM 1304 C CA . ALA A 1 167 ? -2.868 -4.779 -16.228 1.00 90.88 167 ALA A CA 1
ATOM 1305 C C . ALA A 1 167 ? -3.858 -5.918 -16.511 1.00 90.88 167 ALA A C 1
ATOM 1307 O O . ALA A 1 167 ? -4.928 -5.990 -15.904 1.00 90.88 167 ALA A O 1
ATOM 1308 N N . GLN A 1 168 ? -3.482 -6.877 -17.363 1.00 87.56 168 GLN A N 1
ATOM 1309 C CA . GLN A 1 168 ? -4.278 -8.084 -17.624 1.00 87.56 168 GLN A CA 1
ATOM 1310 C C . GLN A 1 168 ? -4.434 -9.002 -16.404 1.00 87.56 168 GLN A C 1
ATOM 1312 O O . GLN A 1 168 ? -5.306 -9.867 -16.418 1.00 87.56 168 GLN A O 1
ATOM 1317 N N . GLN A 1 169 ? -3.612 -8.832 -15.366 1.00 84.44 169 GLN A N 1
ATOM 1318 C CA . GLN A 1 169 ? -3.681 -9.558 -14.093 1.00 84.44 169 GLN A CA 1
ATOM 1319 C C . GLN A 1 169 ? -4.354 -8.734 -12.977 1.00 84.44 169 GLN A C 1
ATOM 1321 O O . GLN A 1 169 ? -4.368 -9.163 -11.822 1.00 84.44 169 GLN A O 1
ATOM 1326 N N . GLY A 1 170 ? -4.948 -7.581 -13.311 1.00 81.56 170 GLY A N 1
ATOM 1327 C CA . GLY A 1 170 ? -5.663 -6.718 -12.364 1.00 81.56 170 GLY A CA 1
ATOM 1328 C C . GLY A 1 170 ? -4.752 -5.841 -11.508 1.00 81.56 170 GLY A C 1
ATOM 1329 O O . GLY A 1 170 ? -5.144 -5.455 -10.405 1.00 81.56 170 GLY A O 1
ATOM 1330 N N . GLY A 1 171 ? -3.538 -5.571 -11.985 1.00 89.44 171 GLY A N 1
ATOM 1331 C CA . GLY A 1 171 ? -2.538 -4.756 -11.307 1.00 89.44 171 GLY A CA 1
ATOM 1332 C C . GLY A 1 171 ? -1.746 -3.885 -12.278 1.00 89.44 171 GLY A C 1
ATOM 1333 O O . GLY A 1 171 ? -2.177 -3.648 -13.398 1.00 89.44 171 GLY A O 1
ATOM 1334 N N . HIS A 1 172 ? -0.572 -3.443 -11.855 1.00 95.75 172 HIS A N 1
ATOM 1335 C CA . HIS A 1 172 ? 0.348 -2.609 -12.630 1.00 95.75 172 HIS A CA 1
ATOM 1336 C C . HIS A 1 172 ? 1.782 -3.084 -12.406 1.00 95.75 172 HIS A C 1
ATOM 1338 O O . HIS A 1 172 ? 2.037 -3.911 -11.525 1.00 95.75 172 HIS A O 1
ATOM 1344 N N . LEU A 1 173 ? 2.735 -2.589 -13.189 1.00 98.19 173 LEU A N 1
ATOM 1345 C CA . LEU A 1 173 ? 4.135 -2.651 -12.792 1.00 98.19 173 LEU A CA 1
ATOM 1346 C C . LEU A 1 173 ? 4.315 -1.978 -11.428 1.00 98.19 173 LEU A C 1
ATOM 1348 O O . LEU A 1 173 ? 3.713 -0.944 -11.149 1.00 98.19 173 LEU A O 1
ATOM 1352 N N . VAL A 1 174 ? 5.158 -2.574 -10.587 1.00 97.25 174 VAL A N 1
ATOM 1353 C CA . VAL A 1 174 ? 5.284 -2.182 -9.177 1.00 97.25 174 VAL A CA 1
ATOM 1354 C C . VAL A 1 174 ? 5.681 -0.713 -8.978 1.00 97.25 174 VAL A C 1
ATOM 1356 O O . VAL A 1 174 ? 6.651 -0.247 -9.587 1.00 97.25 174 VAL A O 1
ATOM 1359 N N . SER A 1 175 ? 4.970 -0.016 -8.091 1.00 96.25 175 SER A N 1
ATOM 1360 C CA . SER A 1 175 ? 5.350 1.280 -7.526 1.00 96.25 175 SER A CA 1
ATOM 1361 C C . SER A 1 175 ? 6.066 1.106 -6.184 1.00 96.25 175 SER A C 1
ATOM 1363 O O . SER A 1 175 ? 5.968 0.064 -5.538 1.00 96.25 175 SER A O 1
ATOM 1365 N N . ILE A 1 176 ? 6.903 2.081 -5.810 1.00 95.56 176 ILE A N 1
ATOM 1366 C CA . ILE A 1 176 ? 7.731 2.008 -4.598 1.00 95.56 176 ILE A CA 1
ATOM 1367 C C . ILE A 1 176 ? 7.714 3.357 -3.878 1.00 95.56 176 ILE A C 1
ATOM 1369 O O . ILE A 1 176 ? 8.292 4.334 -4.356 1.00 95.56 176 ILE A O 1
ATOM 1373 N N . HIS A 1 177 ? 7.114 3.376 -2.693 1.00 90.81 177 HIS A N 1
ATOM 1374 C CA . HIS A 1 177 ? 6.779 4.566 -1.907 1.00 90.81 177 HIS A CA 1
ATOM 1375 C C . HIS A 1 177 ? 7.586 4.702 -0.620 1.00 90.81 177 HIS A C 1
ATOM 1377 O O . HIS A 1 177 ? 7.545 5.731 0.054 1.00 90.81 177 HIS A O 1
ATOM 1383 N N . ASN A 1 178 ? 8.345 3.675 -0.239 1.00 85.94 178 ASN A N 1
ATOM 1384 C CA . ASN A 1 178 ? 9.240 3.772 0.903 1.00 85.94 178 ASN A CA 1
ATOM 1385 C C . ASN A 1 178 ? 10.422 2.795 0.824 1.00 85.94 178 ASN A C 1
ATOM 1387 O O . ASN A 1 178 ? 10.506 1.904 -0.024 1.00 85.94 178 ASN A O 1
ATOM 1391 N N . ILE A 1 179 ? 11.371 2.974 1.746 1.00 86.62 179 ILE A N 1
ATOM 1392 C CA . ILE A 1 179 ? 12.583 2.153 1.806 1.00 86.62 179 ILE A CA 1
ATOM 1393 C C . ILE A 1 179 ? 12.303 0.688 2.169 1.00 86.62 179 ILE A C 1
ATOM 1395 O O . ILE A 1 179 ? 13.016 -0.191 1.689 1.00 86.62 179 ILE A O 1
ATOM 1399 N N . LEU A 1 180 ? 11.289 0.409 2.994 1.00 80.50 180 LEU A N 1
ATOM 1400 C CA . LEU A 1 180 ? 10.954 -0.957 3.402 1.00 80.50 180 LEU A CA 1
ATOM 1401 C C . LEU A 1 180 ? 10.367 -1.741 2.224 1.00 80.50 180 LEU A C 1
ATOM 1403 O O . LEU A 1 180 ? 10.801 -2.863 1.976 1.00 80.50 180 LEU A O 1
ATOM 1407 N N . GLU A 1 181 ? 9.489 -1.115 1.444 1.00 88.81 181 GLU A N 1
ATOM 1408 C CA . GLU A 1 181 ? 8.942 -1.655 0.197 1.00 88.81 181 GLU A CA 1
ATOM 1409 C C . GLU A 1 181 ? 10.052 -1.918 -0.831 1.00 88.81 181 GLU A C 1
ATOM 1411 O O . GLU A 1 181 ? 10.139 -3.008 -1.394 1.00 88.81 181 GLU A O 1
ATOM 1416 N N . ASN A 1 182 ? 10.995 -0.980 -1.003 1.00 90.94 182 ASN A N 1
ATOM 1417 C CA . ASN A 1 182 ? 12.149 -1.178 -1.885 1.00 90.94 182 ASN A CA 1
ATOM 1418 C C . ASN A 1 182 ? 13.005 -2.389 -1.468 1.00 90.94 182 ASN A C 1
ATOM 1420 O O . ASN A 1 182 ? 13.443 -3.171 -2.314 1.00 90.94 182 ASN A O 1
ATOM 1424 N N . ILE A 1 183 ? 13.269 -2.538 -0.163 1.00 86.19 183 ILE A N 1
ATOM 1425 C CA . ILE A 1 183 ? 14.024 -3.673 0.390 1.00 86.19 183 ILE A CA 1
ATOM 1426 C C . ILE A 1 183 ? 13.256 -4.980 0.178 1.00 86.19 183 ILE A C 1
ATOM 1428 O O . ILE A 1 183 ? 13.856 -5.982 -0.213 1.00 86.19 183 ILE A O 1
ATOM 1432 N N . PHE A 1 184 ? 11.945 -4.974 0.416 1.00 87.38 184 PHE A N 1
ATOM 1433 C CA . PHE A 1 184 ? 11.079 -6.126 0.202 1.00 87.38 184 PHE A CA 1
ATOM 1434 C C . PHE A 1 184 ? 11.120 -6.594 -1.259 1.00 87.38 184 PHE A C 1
ATOM 1436 O O . PHE A 1 184 ? 11.452 -7.752 -1.515 1.00 87.38 184 PHE A O 1
ATOM 1443 N N . ILE A 1 185 ? 10.894 -5.688 -2.216 1.00 93.38 185 ILE A N 1
ATOM 1444 C CA . ILE A 1 185 ? 10.909 -5.991 -3.656 1.00 93.38 185 ILE A CA 1
ATOM 1445 C C . ILE A 1 185 ? 12.286 -6.495 -4.096 1.00 93.38 185 ILE A C 1
ATOM 1447 O O . ILE A 1 185 ? 12.390 -7.477 -4.832 1.00 93.38 185 ILE A O 1
ATOM 1451 N N . PHE A 1 186 ? 13.364 -5.867 -3.618 1.00 91.12 186 PHE A N 1
ATOM 1452 C CA . PHE A 1 186 ? 14.717 -6.340 -3.899 1.00 91.12 186 PHE A CA 1
ATOM 1453 C C . PHE A 1 186 ? 14.931 -7.777 -3.407 1.00 91.12 186 PHE A C 1
ATOM 1455 O O . PHE A 1 186 ? 15.451 -8.609 -4.149 1.00 91.12 186 PHE A O 1
ATOM 1462 N N . ASN A 1 187 ? 14.524 -8.087 -2.175 1.00 86.88 187 ASN A N 1
ATOM 1463 C CA . ASN A 1 187 ? 14.675 -9.428 -1.613 1.00 86.88 187 ASN A CA 1
ATOM 1464 C C . ASN A 1 187 ? 13.813 -10.463 -2.345 1.00 86.88 187 ASN A C 1
ATOM 1466 O O . ASN A 1 187 ? 14.283 -11.581 -2.548 1.00 86.88 187 ASN A O 1
ATOM 1470 N N . LEU A 1 188 ? 12.610 -10.084 -2.788 1.00 88.06 188 LEU A N 1
ATOM 1471 C CA . LEU A 1 188 ? 11.746 -10.923 -3.619 1.00 88.06 188 LEU A CA 1
ATOM 1472 C C . LEU A 1 188 ? 12.459 -11.313 -4.922 1.00 88.06 188 LEU A C 1
ATOM 1474 O O . LEU A 1 188 ? 12.642 -12.495 -5.196 1.00 88.06 188 LEU A O 1
ATOM 1478 N N . LEU A 1 189 ? 13.003 -10.335 -5.653 1.00 90.44 189 LEU A N 1
ATOM 1479 C CA . LEU A 1 189 ? 13.778 -10.595 -6.872 1.00 90.44 189 LEU A CA 1
ATOM 1480 C C . LEU A 1 189 ? 15.012 -11.474 -6.630 1.00 90.44 189 LEU A C 1
ATOM 1482 O O . LEU A 1 189 ? 15.363 -12.310 -7.464 1.00 90.44 189 LEU A O 1
ATOM 1486 N N . LYS A 1 190 ? 15.706 -11.288 -5.500 1.00 87.31 190 LYS A N 1
ATOM 1487 C CA . LYS A 1 190 ? 16.857 -12.128 -5.137 1.00 87.31 190 LYS A CA 1
ATOM 1488 C C . LYS A 1 190 ? 16.438 -13.565 -4.845 1.00 87.31 190 LYS A C 1
ATOM 1490 O O . LYS A 1 190 ? 17.162 -14.474 -5.247 1.00 87.31 190 LYS A O 1
ATOM 1495 N N . ALA A 1 191 ? 15.313 -13.762 -4.160 1.00 84.00 191 ALA A N 1
ATOM 1496 C CA . ALA A 1 191 ? 14.769 -15.081 -3.861 1.00 84.00 191 ALA A CA 1
ATOM 1497 C C . ALA A 1 191 ? 14.343 -15.821 -5.139 1.00 84.00 191 ALA A C 1
ATOM 1499 O O . ALA A 1 191 ? 14.646 -17.004 -5.280 1.00 84.00 191 ALA A O 1
ATOM 1500 N N . ASP A 1 192 ? 13.758 -15.104 -6.102 1.00 86.19 192 ASP A N 1
ATOM 1501 C CA . ASP A 1 192 ? 13.338 -15.642 -7.404 1.00 86.19 192 ASP A CA 1
ATOM 1502 C C . ASP A 1 192 ? 14.487 -15.801 -8.424 1.00 86.19 192 ASP A C 1
ATOM 1504 O O . ASP A 1 192 ? 14.276 -16.196 -9.572 1.00 86.19 192 ASP A O 1
ATOM 1508 N N . GLY A 1 193 ? 15.732 -15.527 -8.017 1.00 82.00 193 GLY A N 1
ATOM 1509 C CA . GLY A 1 193 ? 16.924 -15.792 -8.827 1.00 82.00 193 GLY A CA 1
ATOM 1510 C C . GLY A 1 193 ? 17.173 -14.788 -9.955 1.00 82.00 193 GLY A C 1
ATOM 1511 O O . GLY A 1 193 ? 17.862 -15.114 -10.923 1.00 82.00 193 GLY A O 1
ATOM 1512 N N . VAL A 1 194 ? 16.649 -13.564 -9.849 1.00 82.19 194 VAL A N 1
ATOM 1513 C CA . VAL A 1 194 ? 16.812 -12.539 -10.888 1.00 82.19 194 VAL A CA 1
ATOM 1514 C C . VAL A 1 194 ? 18.270 -12.116 -11.038 1.00 82.19 194 VAL A C 1
ATOM 1516 O O . VAL A 1 194 ? 18.917 -11.657 -10.091 1.00 82.19 194 VAL A O 1
ATOM 1519 N N . GLY A 1 195 ? 18.769 -12.253 -12.268 1.00 76.31 195 GLY A N 1
ATOM 1520 C CA . GLY A 1 195 ? 20.187 -12.133 -12.589 1.00 76.31 195 GLY A CA 1
ATOM 1521 C C . GLY A 1 195 ? 20.747 -10.714 -12.535 1.00 76.31 195 GLY A C 1
ATOM 1522 O O . GLY A 1 195 ? 21.798 -10.536 -11.931 1.00 76.31 195 GLY A O 1
ATOM 1523 N N . VAL A 1 196 ? 20.090 -9.731 -13.168 1.00 84.06 196 VAL A N 1
ATOM 1524 C CA . VAL A 1 196 ? 20.662 -8.380 -13.377 1.00 84.06 196 VAL A CA 1
ATOM 1525 C C . VAL A 1 196 ? 19.760 -7.265 -12.852 1.00 84.06 196 VAL A C 1
ATOM 1527 O O . VAL A 1 196 ? 20.158 -6.524 -11.952 1.00 84.06 196 VAL A O 1
ATOM 1530 N N . ALA A 1 197 ? 18.563 -7.143 -13.419 1.00 92.12 197 ALA A N 1
ATOM 1531 C CA . ALA A 1 197 ? 17.567 -6.146 -13.057 1.00 92.12 197 ALA A CA 1
ATOM 1532 C C . ALA A 1 197 ? 16.178 -6.622 -13.503 1.00 92.12 197 ALA A C 1
ATOM 1534 O O . ALA A 1 197 ? 16.075 -7.542 -14.320 1.00 92.12 197 ALA A O 1
ATOM 1535 N N . ALA A 1 198 ? 15.132 -5.997 -12.973 1.00 96.19 198 ALA A N 1
ATOM 1536 C CA . ALA A 1 198 ? 13.757 -6.224 -13.402 1.00 96.19 198 ALA A CA 1
ATOM 1537 C C . ALA A 1 198 ? 13.000 -4.899 -13.536 1.00 96.19 198 ALA A C 1
ATOM 1539 O O . ALA A 1 198 ? 13.233 -3.987 -12.739 1.00 96.19 198 ALA A O 1
ATOM 1540 N N . TRP A 1 199 ? 12.099 -4.797 -14.515 1.00 98.19 199 TRP A N 1
ATOM 1541 C CA . TRP A 1 199 ? 11.246 -3.629 -14.697 1.00 98.19 199 TRP A CA 1
ATOM 1542 C C . TRP A 1 199 ? 10.421 -3.333 -13.445 1.00 98.19 199 TRP A C 1
ATOM 1544 O O . TRP A 1 199 ? 9.851 -4.235 -12.822 1.00 98.19 199 TRP A O 1
ATOM 1554 N N . ILE A 1 200 ? 10.344 -2.041 -13.132 1.00 98.19 200 ILE A N 1
ATOM 1555 C CA . ILE A 1 200 ? 9.411 -1.445 -12.174 1.00 98.19 200 ILE A CA 1
ATOM 1556 C C . ILE A 1 200 ? 8.533 -0.425 -12.908 1.00 98.19 200 ILE A C 1
ATOM 1558 O O . ILE A 1 200 ? 8.812 -0.066 -14.051 1.00 98.19 200 ILE A O 1
ATOM 1562 N N . GLY A 1 201 ? 7.478 0.067 -12.264 1.00 97.94 201 GLY A N 1
ATOM 1563 C CA . GLY A 1 201 ? 6.495 0.952 -12.892 1.00 97.94 201 GLY A CA 1
ATOM 1564 C C . GLY A 1 201 ? 6.963 2.389 -13.113 1.00 97.94 201 GLY A C 1
ATOM 1565 O O . GLY A 1 201 ? 6.163 3.208 -13.554 1.00 97.94 201 GLY A O 1
ATOM 1566 N N . LEU A 1 202 ? 8.214 2.725 -12.785 1.00 97.81 202 LEU A N 1
ATOM 1567 C CA . LEU A 1 202 ? 8.724 4.085 -12.916 1.00 97.81 202 LEU A CA 1
ATOM 1568 C C . LEU A 1 202 ? 9.150 4.350 -14.359 1.00 97.81 202 LEU A C 1
ATOM 1570 O O . LEU A 1 202 ? 9.935 3.603 -14.946 1.00 97.81 202 LEU A O 1
ATOM 1574 N N . TYR A 1 203 ? 8.692 5.470 -14.896 1.00 95.94 203 TYR A N 1
ATOM 1575 C CA . TYR A 1 203 ? 9.149 6.013 -16.167 1.00 95.94 203 TYR A CA 1
ATOM 1576 C C . TYR A 1 203 ? 9.274 7.532 -16.066 1.00 95.94 203 TYR A C 1
ATOM 1578 O O . TYR A 1 203 ? 8.709 8.163 -15.167 1.00 95.94 203 TYR A O 1
ATOM 1586 N N . ASN A 1 204 ? 10.028 8.137 -16.980 1.00 92.94 204 ASN A N 1
ATOM 1587 C CA . ASN A 1 204 ? 10.077 9.585 -17.114 1.00 92.94 204 ASN A CA 1
ATOM 1588 C C . ASN A 1 204 ? 9.784 10.037 -18.546 1.00 92.94 204 ASN A C 1
ATOM 1590 O O . ASN A 1 204 ? 10.125 9.370 -19.517 1.00 92.94 204 ASN A O 1
ATOM 1594 N N . THR A 1 205 ? 9.176 11.213 -18.656 1.00 89.75 205 THR A N 1
ATOM 1595 C CA . THR A 1 205 ? 9.003 11.950 -19.912 1.00 89.75 205 THR A CA 1
ATOM 1596 C C . THR A 1 205 ? 9.205 13.430 -19.629 1.00 89.75 205 THR A C 1
ATOM 1598 O O . THR A 1 205 ? 8.729 13.930 -18.609 1.00 89.75 205 THR A O 1
ATOM 1601 N N . ALA A 1 206 ? 9.919 14.148 -20.498 1.00 86.12 206 ALA A N 1
ATOM 1602 C CA . ALA A 1 206 ? 10.158 15.588 -20.347 1.00 86.12 206 ALA A CA 1
ATOM 1603 C C . ALA A 1 206 ? 10.698 15.985 -18.949 1.00 86.12 206 ALA A C 1
ATOM 1605 O O . ALA A 1 206 ? 10.314 17.008 -18.379 1.00 86.12 206 ALA A O 1
ATOM 1606 N N . ASN A 1 207 ? 11.599 15.165 -18.392 1.00 80.62 207 ASN A N 1
ATOM 1607 C CA . ASN A 1 207 ? 12.192 15.314 -17.051 1.00 80.62 207 ASN A CA 1
ATOM 1608 C C . ASN A 1 207 ? 11.212 15.231 -15.861 1.00 80.62 207 ASN A C 1
ATOM 1610 O O . ASN A 1 207 ? 11.552 15.676 -14.763 1.00 80.62 207 ASN A O 1
ATOM 1614 N N . GLN A 1 208 ? 10.024 14.653 -16.042 1.00 89.38 208 GLN A N 1
ATOM 1615 C CA . GLN A 1 208 ? 9.078 14.364 -14.959 1.00 89.38 208 GLN A CA 1
ATOM 1616 C C . GLN A 1 208 ? 8.911 12.854 -14.784 1.00 89.38 208 GLN A C 1
ATOM 1618 O O . GLN A 1 208 ? 8.870 12.129 -15.776 1.00 89.38 208 GLN A O 1
ATOM 1623 N N . TYR A 1 209 ? 8.846 12.399 -13.531 1.00 92.38 209 TYR A N 1
ATOM 1624 C CA . TYR A 1 209 ? 8.730 10.988 -13.157 1.00 92.38 209 TYR A CA 1
ATOM 1625 C C . TYR A 1 209 ? 7.284 10.618 -12.853 1.00 92.38 209 TYR A C 1
ATOM 1627 O O . TYR A 1 209 ? 6.569 11.396 -12.220 1.00 92.38 209 TYR A O 1
ATOM 1635 N N . TYR A 1 210 ? 6.898 9.411 -13.249 1.00 95.06 210 TYR A N 1
ATOM 1636 C CA . TYR A 1 210 ? 5.555 8.880 -13.063 1.00 95.06 210 TYR A CA 1
ATOM 1637 C C . TYR A 1 210 ? 5.612 7.386 -12.764 1.00 95.06 210 TYR A C 1
ATOM 1639 O O . TYR A 1 210 ? 6.477 6.677 -13.283 1.00 95.06 210 TYR A O 1
ATOM 1647 N N . TRP A 1 211 ? 4.658 6.917 -11.966 1.00 96.50 211 TRP A N 1
ATOM 1648 C CA . TRP A 1 211 ? 4.378 5.497 -11.806 1.00 96.50 211 TRP A CA 1
ATOM 1649 C C . TRP A 1 211 ? 3.265 5.060 -12.763 1.00 96.50 211 TRP A C 1
ATOM 1651 O O . TRP A 1 211 ? 2.313 5.805 -13.002 1.00 96.50 211 TRP A O 1
ATOM 1661 N N . ALA A 1 212 ? 3.374 3.846 -13.303 1.00 93.50 212 ALA A N 1
ATOM 1662 C CA . ALA A 1 212 ? 2.383 3.253 -14.206 1.00 93.50 212 ALA A CA 1
ATOM 1663 C C . ALA A 1 212 ? 0.988 3.112 -13.566 1.00 93.50 212 ALA A C 1
ATOM 1665 O O . ALA A 1 212 ? -0.025 3.291 -14.240 1.00 93.50 212 ALA A O 1
ATOM 1666 N N . ASP A 1 213 ? 0.934 2.881 -12.253 1.00 89.50 213 ASP A N 1
ATOM 1667 C CA . ASP A 1 213 ? -0.297 2.808 -11.454 1.00 89.50 213 ASP A CA 1
ATOM 1668 C C . ASP A 1 213 ? -0.918 4.186 -11.139 1.00 89.50 213 ASP A C 1
ATOM 1670 O O . ASP A 1 213 ? -1.935 4.275 -10.451 1.00 89.50 213 ASP A O 1
ATOM 1674 N N . SER A 1 214 ? -0.326 5.273 -11.650 1.00 89.06 214 SER A N 1
ATOM 1675 C CA . SER A 1 214 ? -0.731 6.665 -11.404 1.00 89.06 214 SER A CA 1
ATOM 1676 C C . SER A 1 214 ? -0.614 7.136 -9.947 1.00 89.06 214 SER A C 1
ATOM 1678 O O . SER A 1 214 ? -1.151 8.194 -9.601 1.00 89.06 214 SER A O 1
ATOM 1680 N N . SER A 1 215 ? 0.099 6.398 -9.095 1.00 83.81 215 SER A N 1
ATOM 1681 C CA . SER A 1 215 ? 0.443 6.836 -7.744 1.00 83.81 215 SER A CA 1
ATOM 1682 C C . SER A 1 215 ? 1.423 8.017 -7.764 1.00 83.81 215 SER A C 1
ATOM 1684 O O . SER A 1 215 ? 2.106 8.306 -8.755 1.00 83.81 215 SER A O 1
ATOM 1686 N N . ILE A 1 216 ? 1.484 8.751 -6.652 1.00 84.38 216 ILE A N 1
ATOM 1687 C CA . ILE A 1 216 ? 2.414 9.875 -6.517 1.00 84.38 216 ILE A CA 1
ATOM 1688 C C . ILE A 1 216 ? 3.857 9.375 -6.383 1.00 84.38 216 ILE A C 1
ATOM 1690 O O . ILE A 1 216 ? 4.123 8.366 -5.738 1.00 84.38 216 ILE A O 1
ATOM 1694 N N . VAL A 1 217 ? 4.813 10.114 -6.948 1.00 88.38 217 VAL A N 1
ATOM 1695 C CA . VAL A 1 217 ? 6.243 9.840 -6.741 1.00 88.38 217 VAL A CA 1
ATOM 1696 C C . VAL A 1 217 ? 6.725 10.587 -5.493 1.00 88.38 217 VAL A C 1
ATOM 1698 O O . VAL A 1 217 ? 7.139 11.748 -5.559 1.00 88.38 217 VAL A O 1
ATOM 1701 N N . ASP A 1 218 ? 6.642 9.924 -4.345 1.00 86.62 218 ASP A N 1
ATOM 1702 C CA . ASP A 1 218 ? 6.989 10.433 -3.009 1.00 86.62 218 ASP A CA 1
ATOM 1703 C C . ASP A 1 218 ? 8.287 9.838 -2.432 1.00 86.62 218 ASP A C 1
ATOM 1705 O O . ASP A 1 218 ? 8.842 10.363 -1.463 1.00 86.62 218 ASP A O 1
ATOM 1709 N N . TYR A 1 219 ? 8.827 8.804 -3.077 1.00 91.12 219 TYR A N 1
ATOM 1710 C CA . TYR A 1 219 ? 10.098 8.175 -2.742 1.00 91.12 219 TYR A CA 1
ATOM 1711 C C . TYR A 1 219 ? 11.000 8.051 -3.973 1.00 91.12 219 TYR A C 1
ATOM 1713 O O . TYR A 1 219 ? 10.544 7.804 -5.086 1.00 91.12 219 TYR A O 1
ATOM 1721 N N . TYR A 1 220 ? 12.307 8.239 -3.770 1.00 91.88 220 TYR A N 1
ATOM 1722 C CA . TYR A 1 220 ? 13.307 8.225 -4.837 1.00 91.88 220 TYR A CA 1
ATOM 1723 C C . TYR A 1 220 ? 14.493 7.358 -4.438 1.00 91.88 220 TYR A C 1
ATOM 1725 O O . TYR A 1 220 ? 15.157 7.620 -3.432 1.00 91.88 220 TYR A O 1
ATOM 1733 N N . ASN A 1 221 ? 14.819 6.373 -5.275 1.00 93.38 221 ASN A N 1
ATOM 1734 C CA . ASN A 1 221 ? 15.988 5.522 -5.070 1.00 93.38 221 ASN A CA 1
ATOM 1735 C C . ASN A 1 221 ? 16.811 5.309 -6.352 1.00 93.38 221 ASN A C 1
ATOM 1737 O O . ASN A 1 221 ? 17.331 4.227 -6.619 1.00 93.38 221 ASN A O 1
ATOM 1741 N N . LEU A 1 222 ? 16.935 6.371 -7.149 1.00 91.69 222 LEU A N 1
ATOM 1742 C CA . LEU A 1 222 ? 17.643 6.384 -8.431 1.00 91.69 222 LEU A CA 1
ATOM 1743 C C . LEU A 1 222 ? 19.155 6.129 -8.262 1.00 91.69 222 LEU A C 1
ATOM 1745 O O . LEU A 1 222 ? 19.780 6.633 -7.325 1.00 91.69 222 LEU A O 1
ATOM 1749 N N . ALA A 1 223 ? 19.754 5.381 -9.193 1.00 87.38 223 ALA A N 1
ATOM 1750 C CA . ALA A 1 223 ? 21.208 5.196 -9.300 1.00 87.38 223 ALA A CA 1
ATOM 1751 C C . ALA A 1 223 ? 21.915 6.400 -9.955 1.00 87.38 223 ALA A C 1
ATOM 1753 O O . ALA A 1 223 ? 23.122 6.576 -9.802 1.00 87.38 223 ALA A O 1
ATOM 1754 N N . GLY A 1 224 ? 21.168 7.229 -10.688 1.00 78.88 224 GLY A N 1
ATOM 1755 C CA . GLY A 1 224 ? 21.677 8.386 -11.416 1.00 78.88 224 GLY A CA 1
ATOM 1756 C C . GLY A 1 224 ? 20.643 8.942 -12.403 1.00 78.88 224 GLY A C 1
ATOM 1757 O O . GLY A 1 224 ? 19.545 8.392 -12.516 1.00 78.88 224 GLY A O 1
ATOM 1758 N N . PRO A 1 225 ? 20.967 10.042 -13.103 1.00 75.44 225 PRO A N 1
ATOM 1759 C CA . PRO A 1 225 ? 20.091 10.616 -14.120 1.00 75.44 225 PRO A CA 1
ATOM 1760 C C . PRO A 1 225 ? 19.991 9.717 -15.363 1.00 75.44 225 PRO A C 1
ATOM 1762 O O . PRO A 1 225 ? 20.966 9.072 -15.750 1.00 75.44 225 PRO A O 1
ATOM 1765 N N . ALA A 1 226 ? 18.836 9.741 -16.031 1.00 76.75 226 ALA A N 1
ATOM 1766 C CA . ALA A 1 226 ? 18.638 9.146 -17.353 1.00 76.75 226 ALA A CA 1
ATOM 1767 C C . ALA A 1 226 ? 19.328 10.002 -18.432 1.00 76.75 226 ALA A C 1
ATOM 1769 O O . ALA A 1 226 ? 18.713 10.845 -19.084 1.00 76.75 226 ALA A O 1
ATOM 1770 N N . LEU A 1 227 ? 20.648 9.860 -18.576 1.00 76.19 227 LEU A N 1
ATOM 1771 C CA . LEU A 1 227 ? 21.410 10.629 -19.561 1.00 76.19 227 LEU A CA 1
ATOM 1772 C C . LEU A 1 227 ? 21.019 10.204 -20.985 1.00 76.19 227 LEU A C 1
ATOM 1774 O O . LEU A 1 227 ? 21.248 9.063 -21.374 1.00 76.19 227 LEU A O 1
ATOM 1778 N N . ASN A 1 228 ? 20.498 11.147 -21.775 1.00 75.81 228 ASN A N 1
ATOM 1779 C CA . ASN A 1 228 ? 20.107 10.957 -23.181 1.00 75.81 228 ASN A CA 1
ATOM 1780 C C . ASN A 1 228 ? 18.993 9.914 -23.418 1.00 75.81 228 ASN A C 1
ATOM 1782 O O . ASN A 1 228 ? 18.917 9.349 -24.507 1.00 75.81 228 ASN A O 1
ATOM 1786 N N . MET A 1 229 ? 18.136 9.664 -22.424 1.00 77.62 229 MET A N 1
ATOM 1787 C CA . MET A 1 229 ? 16.966 8.788 -22.548 1.00 77.62 229 MET A CA 1
ATOM 1788 C C . MET A 1 229 ? 15.705 9.593 -22.203 1.00 77.62 229 MET A C 1
ATOM 1790 O O . MET A 1 229 ? 15.521 9.993 -21.054 1.00 77.62 229 MET A O 1
ATOM 1794 N N . ASP A 1 230 ? 14.881 9.882 -23.214 1.00 81.38 230 ASP A N 1
ATOM 1795 C CA . ASP A 1 230 ? 13.577 10.542 -23.065 1.00 81.38 230 ASP A CA 1
ATOM 1796 C C . ASP A 1 230 ? 12.602 9.988 -24.132 1.00 81.38 230 ASP A C 1
ATOM 1798 O O . ASP A 1 230 ? 12.793 10.264 -25.322 1.00 81.38 230 ASP A O 1
ATOM 1802 N N . PRO A 1 231 ? 11.600 9.172 -23.749 1.00 86.44 231 PRO A N 1
ATOM 1803 C CA . PRO A 1 231 ? 11.353 8.692 -22.388 1.00 86.44 231 PRO A CA 1
ATOM 1804 C C . PRO A 1 231 ? 12.413 7.675 -21.928 1.00 86.44 231 PRO A C 1
ATOM 1806 O O . PRO A 1 231 ? 13.018 6.982 -22.751 1.00 86.44 231 PRO A O 1
ATOM 1809 N N . ALA A 1 232 ? 12.624 7.559 -20.616 1.00 92.69 232 ALA A N 1
ATOM 1810 C CA . ALA A 1 232 ? 13.342 6.435 -20.016 1.00 92.69 232 ALA A CA 1
ATOM 1811 C C . ALA A 1 232 ? 12.405 5.615 -19.127 1.00 92.69 232 ALA A C 1
ATOM 1813 O O . ALA A 1 232 ? 11.491 6.139 -18.484 1.00 92.69 232 ALA A O 1
ATOM 1814 N N . CYS A 1 233 ? 12.667 4.316 -19.079 1.00 96.00 233 CYS A N 1
ATOM 1815 C CA . CYS A 1 233 ? 11.979 3.373 -18.214 1.00 96.00 233 CYS A CA 1
ATOM 1816 C C . CYS A 1 233 ? 12.962 2.875 -17.160 1.00 96.00 233 CYS A C 1
ATOM 1818 O O . CYS A 1 233 ? 14.168 2.867 -17.394 1.00 96.00 233 CYS A O 1
ATOM 1820 N N . TYR A 1 234 ? 12.479 2.487 -15.985 1.00 95.75 234 TYR A N 1
ATOM 1821 C CA . TYR A 1 234 ? 13.364 2.152 -14.873 1.00 95.75 234 TYR A CA 1
ATOM 1822 C C . TYR A 1 234 ? 13.245 0.694 -14.458 1.00 95.75 234 TYR A C 1
ATOM 1824 O O . TYR A 1 234 ? 12.159 0.118 -14.405 1.00 95.75 234 TYR A O 1
ATOM 1832 N N . ALA A 1 235 ? 14.390 0.119 -14.104 1.00 95.44 235 ALA A N 1
ATOM 1833 C CA . ALA A 1 235 ? 14.496 -1.222 -13.557 1.00 95.44 235 ALA A CA 1
ATOM 1834 C C . ALA A 1 235 ? 15.146 -1.189 -12.167 1.00 95.44 235 ALA A C 1
ATOM 1836 O O . ALA A 1 235 ? 16.019 -0.364 -11.891 1.00 95.44 235 ALA A O 1
ATOM 1837 N N . LEU A 1 236 ? 14.749 -2.098 -11.276 1.00 95.38 236 LEU A N 1
ATOM 1838 C CA . LEU A 1 236 ? 15.416 -2.297 -9.990 1.00 95.38 236 LEU A CA 1
ATOM 1839 C C . LEU A 1 236 ? 16.615 -3.236 -10.180 1.00 95.38 236 LEU A C 1
ATOM 1841 O O . LEU A 1 236 ? 16.454 -4.388 -10.583 1.00 95.38 236 LEU A O 1
ATOM 1845 N N . SER A 1 237 ? 17.819 -2.753 -9.867 1.00 92.12 237 SER A N 1
ATOM 1846 C CA . SER A 1 237 ? 19.060 -3.527 -9.995 1.00 92.12 237 SER A CA 1
ATOM 1847 C C . SER A 1 237 ? 19.236 -4.531 -8.849 1.00 92.12 237 SER A C 1
ATOM 1849 O O . SER A 1 237 ? 19.216 -4.172 -7.665 1.00 92.12 237 SER A O 1
ATOM 1851 N N . THR A 1 238 ? 19.479 -5.799 -9.199 1.00 85.00 238 THR A N 1
ATOM 1852 C CA . THR A 1 238 ? 19.693 -6.908 -8.248 1.00 85.00 238 THR A CA 1
ATOM 1853 C C . THR A 1 238 ? 21.171 -7.270 -8.061 1.00 85.00 238 THR A C 1
ATOM 1855 O O . THR A 1 238 ? 21.508 -8.137 -7.240 1.00 85.00 238 THR A O 1
ATOM 1858 N N . THR A 1 239 ? 22.074 -6.604 -8.793 1.00 76.81 239 THR A N 1
ATOM 1859 C CA . THR A 1 239 ? 23.512 -6.908 -8.801 1.00 76.81 239 THR A CA 1
ATOM 1860 C C . THR A 1 239 ? 24.362 -5.822 -8.163 1.00 76.81 239 THR A C 1
ATOM 1862 O O . THR A 1 239 ? 24.091 -4.625 -8.245 1.00 76.81 239 THR A O 1
ATOM 1865 N N . ASN A 1 240 ? 25.489 -6.263 -7.605 1.00 58.75 240 ASN A N 1
ATOM 1866 C CA . ASN A 1 240 ? 26.533 -5.386 -7.077 1.00 58.75 240 ASN A CA 1
ATOM 1867 C C . ASN A 1 240 ? 27.301 -4.630 -8.178 1.00 58.75 240 ASN A C 1
ATOM 1869 O O . ASN A 1 240 ? 28.160 -3.817 -7.856 1.00 58.75 240 ASN A O 1
ATOM 1873 N N . LEU A 1 241 ? 27.031 -4.916 -9.458 1.00 56.75 241 LEU A N 1
ATOM 1874 C CA . LEU A 1 241 ? 27.790 -4.381 -10.590 1.00 56.75 241 LEU A CA 1
ATOM 1875 C C . LEU A 1 241 ? 27.287 -3.008 -11.054 1.00 56.75 241 LEU A C 1
ATOM 1877 O O . LEU A 1 241 ? 28.077 -2.244 -11.597 1.00 56.75 241 LEU A O 1
ATOM 1881 N N . VAL A 1 242 ? 26.003 -2.690 -10.840 1.00 60.41 242 VAL A N 1
ATOM 1882 C CA . VAL A 1 242 ? 25.363 -1.490 -11.427 1.00 60.41 242 VAL A CA 1
ATOM 1883 C C . VAL A 1 242 ? 24.809 -0.517 -10.371 1.00 60.41 242 VAL A C 1
ATOM 1885 O O . VAL A 1 242 ? 24.567 0.640 -10.689 1.00 60.41 242 VAL A O 1
ATOM 1888 N N . SER A 1 243 ? 24.715 -0.947 -9.103 1.00 72.31 243 SER A N 1
ATOM 1889 C CA . SER A 1 243 ? 24.222 -0.256 -7.884 1.00 72.31 243 SER A CA 1
ATOM 1890 C C . SER A 1 243 ? 23.071 -1.070 -7.282 1.00 72.31 243 SER A C 1
ATOM 1892 O O . SER A 1 243 ? 21.928 -0.914 -7.714 1.00 72.31 243 SER A O 1
ATOM 1894 N N . PRO A 1 244 ? 23.341 -1.979 -6.329 1.00 76.69 244 PRO A N 1
ATOM 1895 C CA . PRO A 1 244 ? 22.313 -2.867 -5.803 1.00 76.69 244 PRO A CA 1
ATOM 1896 C C . PRO A 1 244 ? 21.222 -2.060 -5.099 1.00 76.69 244 PRO A C 1
ATOM 1898 O O . PRO A 1 244 ? 21.505 -1.036 -4.476 1.00 76.69 244 PRO A O 1
ATOM 1901 N N . GLN A 1 245 ? 19.981 -2.538 -5.198 1.00 87.06 245 GLN A N 1
ATOM 1902 C CA . GLN A 1 245 ? 18.785 -1.900 -4.633 1.00 87.06 245 GLN A CA 1
ATOM 1903 C C . GLN A 1 245 ? 18.425 -0.540 -5.239 1.00 87.06 245 GLN A C 1
ATOM 1905 O O . GLN A 1 245 ? 17.472 0.064 -4.759 1.00 87.06 245 GLN A O 1
ATOM 1910 N N . LYS A 1 246 ? 19.137 -0.048 -6.261 1.00 93.25 246 LYS A N 1
ATOM 1911 C CA . LYS A 1 246 ? 18.840 1.231 -6.921 1.00 93.25 246 LYS A CA 1
ATOM 1912 C C . LYS A 1 246 ? 18.017 1.051 -8.192 1.00 93.25 246 LYS A C 1
ATOM 1914 O O . LYS A 1 246 ? 18.097 0.014 -8.851 1.00 93.25 246 LYS A O 1
ATOM 1919 N N . TRP A 1 247 ? 17.269 2.092 -8.544 1.00 94.50 247 TRP A N 1
ATOM 1920 C CA . TRP A 1 247 ? 16.518 2.179 -9.795 1.00 94.50 247 TRP A CA 1
ATOM 1921 C C . TRP A 1 247 ? 17.425 2.740 -10.885 1.00 94.50 247 TRP A C 1
ATOM 1923 O O . TRP A 1 247 ? 17.947 3.852 -10.758 1.00 94.50 247 TRP A O 1
ATOM 1933 N N . VAL A 1 248 ? 17.645 1.959 -11.933 1.00 92.25 248 VAL A N 1
ATOM 1934 C CA . VAL A 1 248 ? 18.531 2.303 -13.046 1.00 92.25 248 VAL A CA 1
ATOM 1935 C C . VAL A 1 248 ? 17.693 2.670 -14.271 1.00 92.25 248 VAL A C 1
ATOM 1937 O O . VAL A 1 248 ? 16.699 1.990 -14.530 1.00 92.25 248 VAL A O 1
ATOM 1940 N N . PRO A 1 249 ? 18.038 3.753 -14.991 1.00 92.25 249 PRO A N 1
ATOM 1941 C CA . PRO A 1 249 ? 17.370 4.097 -16.237 1.00 92.25 249 PRO A CA 1
ATOM 1942 C C . PRO A 1 249 ? 17.791 3.133 -17.349 1.00 92.25 249 PRO A C 1
ATOM 1944 O O . PRO A 1 249 ? 18.968 2.804 -17.485 1.00 92.25 249 PRO A O 1
ATOM 1947 N N . GLU A 1 250 ? 16.827 2.727 -18.160 1.00 91.94 250 GLU A N 1
ATOM 1948 C CA . GLU A 1 250 ? 16.965 1.779 -19.259 1.00 91.94 250 GLU A CA 1
ATOM 1949 C C . GLU A 1 250 ? 16.120 2.238 -20.459 1.00 91.94 250 GLU A C 1
ATOM 1951 O O . GLU A 1 250 ? 15.153 2.999 -20.328 1.00 91.94 250 GLU A O 1
ATOM 1956 N N . SER A 1 251 ? 16.472 1.754 -21.653 1.00 93.62 251 SER A N 1
ATOM 1957 C CA . SER A 1 251 ? 15.630 1.953 -22.836 1.00 93.62 251 SER A CA 1
ATOM 1958 C C . SER A 1 251 ? 14.330 1.166 -22.672 1.00 93.62 251 SER A C 1
ATOM 1960 O O . SER A 1 251 ? 14.368 -0.030 -22.402 1.00 93.62 251 SER A O 1
ATOM 1962 N N . CYS A 1 252 ? 13.181 1.817 -22.859 1.00 95.62 252 CYS A N 1
ATOM 1963 C CA . CYS A 1 252 ? 11.863 1.194 -22.695 1.00 95.62 252 CYS A CA 1
ATOM 1964 C C . CYS A 1 252 ? 11.618 -0.019 -23.610 1.00 95.62 252 CYS A C 1
ATOM 1966 O O . CYS A 1 252 ? 10.764 -0.853 -23.301 1.00 95.62 252 CYS A O 1
ATOM 1968 N N . ASP A 1 253 ? 12.370 -0.118 -24.708 1.00 95.81 253 ASP A N 1
ATOM 1969 C CA . ASP A 1 253 ? 12.303 -1.217 -25.672 1.00 95.81 253 ASP A CA 1
ATOM 1970 C C . ASP A 1 253 ? 13.185 -2.417 -25.282 1.00 95.81 253 ASP A C 1
ATOM 1972 O O . ASP A 1 253 ? 13.173 -3.428 -25.980 1.00 95.81 253 ASP A O 1
ATOM 1976 N N . ASN A 1 254 ? 13.953 -2.325 -24.187 1.00 95.38 254 ASN A N 1
ATOM 1977 C CA . ASN A 1 254 ? 14.748 -3.443 -23.688 1.00 95.38 254 ASN A CA 1
ATOM 1978 C C . ASN A 1 254 ? 13.851 -4.566 -23.146 1.00 95.38 254 ASN A C 1
ATOM 1980 O O . ASN A 1 254 ? 12.812 -4.335 -22.530 1.00 95.38 254 ASN A O 1
ATOM 1984 N N . ASP A 1 255 ? 14.321 -5.796 -23.307 1.00 96.88 255 ASP A N 1
ATOM 1985 C CA . ASP A 1 255 ? 13.658 -6.988 -22.798 1.00 96.88 255 ASP A CA 1
ATOM 1986 C C . ASP A 1 255 ? 14.185 -7.318 -21.397 1.00 96.88 255 ASP A C 1
ATOM 1988 O O . ASP A 1 255 ? 15.317 -7.789 -21.244 1.00 96.88 255 ASP A O 1
ATOM 1992 N N . LEU A 1 256 ? 13.372 -7.083 -20.362 1.00 96.31 256 LEU A N 1
ATOM 1993 C CA . LEU A 1 256 ? 13.718 -7.405 -18.972 1.00 96.31 256 LEU A CA 1
ATOM 1994 C C . LEU A 1 256 ? 12.562 -8.119 -18.267 1.00 96.31 256 LEU A C 1
ATOM 1996 O O . LEU A 1 256 ? 11.395 -7.830 -18.547 1.00 96.31 256 LEU A O 1
ATOM 2000 N N . PRO A 1 257 ? 12.861 -9.036 -17.327 1.00 96.88 257 PRO A N 1
ATOM 2001 C CA . PRO A 1 257 ? 11.834 -9.559 -16.438 1.00 96.88 257 PRO A CA 1
ATOM 2002 C C . PRO A 1 257 ? 11.254 -8.434 -15.577 1.00 96.88 257 PRO A C 1
ATOM 2004 O O . PRO A 1 257 ? 11.826 -7.349 -15.510 1.00 96.88 257 PRO A O 1
ATOM 2007 N N . PHE A 1 258 ? 10.127 -8.658 -14.908 1.00 97.88 258 PHE A N 1
ATOM 2008 C CA . PHE A 1 258 ? 9.385 -7.563 -14.275 1.00 97.88 258 PHE A CA 1
ATOM 2009 C C . PHE A 1 258 ? 8.647 -7.983 -13.008 1.00 97.88 258 PHE A C 1
ATOM 2011 O O . PHE A 1 258 ? 8.506 -9.171 -12.722 1.00 97.88 258 PHE A O 1
ATOM 2018 N N . LEU A 1 259 ? 8.186 -7.002 -12.230 1.00 96.94 259 LEU A N 1
ATOM 2019 C CA . LEU A 1 259 ? 7.289 -7.229 -11.098 1.00 96.94 259 LEU A CA 1
ATOM 2020 C C . LEU A 1 259 ? 5.935 -6.586 -11.344 1.00 96.94 259 LEU A C 1
ATOM 2022 O O . LEU A 1 259 ? 5.855 -5.389 -11.617 1.00 96.94 259 LEU A O 1
ATOM 2026 N N . CYS A 1 260 ? 4.885 -7.369 -11.131 1.00 95.81 260 CYS A N 1
ATOM 2027 C CA . CYS A 1 260 ? 3.534 -6.849 -11.012 1.00 95.81 260 CYS A CA 1
ATOM 2028 C C . CYS A 1 260 ? 3.179 -6.610 -9.548 1.00 95.81 260 CYS A C 1
ATOM 2030 O O . CYS A 1 260 ? 3.534 -7.409 -8.679 1.00 95.81 260 CYS A O 1
ATOM 2032 N N . GLN A 1 261 ? 2.406 -5.561 -9.307 1.00 92.62 261 GLN A N 1
ATOM 2033 C CA . GLN A 1 261 ? 1.763 -5.243 -8.045 1.00 92.62 261 GLN A CA 1
ATOM 2034 C C . GLN A 1 261 ? 0.255 -5.146 -8.263 1.00 92.62 261 GLN A C 1
ATOM 2036 O O . GLN A 1 261 ? -0.205 -4.631 -9.279 1.00 92.62 261 GLN A O 1
ATOM 2041 N N . ARG A 1 262 ? -0.525 -5.626 -7.302 1.00 86.81 262 ARG A N 1
ATOM 2042 C CA . ARG A 1 262 ? -1.968 -5.381 -7.220 1.00 86.81 262 ARG A CA 1
ATOM 2043 C C . ARG A 1 262 ? -2.320 -4.999 -5.793 1.00 86.81 262 ARG A C 1
ATOM 2045 O O . ARG A 1 262 ? -1.811 -5.610 -4.853 1.00 86.81 262 ARG A O 1
ATOM 2052 N N . THR A 1 263 ? -3.197 -4.020 -5.632 1.00 71.50 263 THR A N 1
ATOM 2053 C CA . THR A 1 263 ? -3.756 -3.695 -4.322 1.00 71.50 263 THR A CA 1
ATOM 2054 C C . THR A 1 263 ? -4.657 -4.835 -3.881 1.00 71.50 263 THR A C 1
ATOM 2056 O O . THR A 1 263 ? -5.411 -5.397 -4.689 1.00 71.50 263 THR A O 1
ATOM 2059 N N . THR A 1 264 ? -4.582 -5.197 -2.605 1.00 57.84 264 THR A N 1
ATOM 2060 C CA . THR A 1 264 ? -5.547 -6.129 -2.033 1.00 57.84 264 THR A CA 1
ATOM 2061 C C . THR A 1 264 ? -6.950 -5.510 -2.201 1.00 57.84 264 THR A C 1
ATOM 2063 O O . THR A 1 264 ? -7.192 -4.368 -1.829 1.00 57.84 264 THR A O 1
ATOM 2066 N N . GLY A 1 265 ? -7.840 -6.191 -2.933 1.00 49.25 265 GLY A N 1
ATOM 2067 C CA . GLY A 1 265 ? -9.189 -5.695 -3.263 1.00 49.25 265 GLY A CA 1
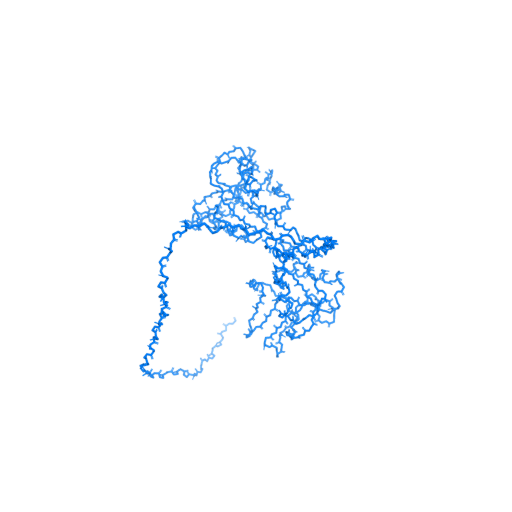ATOM 2068 C C . GLY A 1 265 ? -9.395 -5.123 -4.656 1.00 49.25 265 GLY A C 1
ATOM 2069 O O . GLY A 1 265 ? -10.515 -4.739 -4.991 1.00 49.25 265 GLY A O 1
ATOM 2070 N N . SER A 1 266 ? -8.368 -5.149 -5.507 1.00 41.31 266 SER A N 1
ATOM 2071 C CA . SER A 1 266 ? -8.592 -5.076 -6.951 1.00 41.31 266 SER A CA 1
ATOM 2072 C C . SER A 1 266 ? -9.310 -6.355 -7.413 1.00 41.31 266 SER A C 1
ATOM 2074 O O . SER A 1 266 ? -8.844 -7.454 -7.081 1.00 41.31 266 SER A O 1
ATOM 2076 N N . PRO A 1 267 ? -10.437 -6.270 -8.151 1.00 40.44 267 PRO A N 1
ATOM 2077 C CA . PRO A 1 267 ? -11.080 -7.454 -8.696 1.00 40.44 267 PRO A CA 1
ATOM 2078 C C . PRO A 1 267 ? -10.075 -8.176 -9.592 1.00 40.44 267 PRO A C 1
ATOM 2080 O O . PRO A 1 267 ? -9.661 -7.655 -10.628 1.00 40.44 267 PRO A O 1
ATOM 2083 N N . SER A 1 268 ? -9.677 -9.387 -9.187 1.00 41.03 268 SER A N 1
ATOM 2084 C CA . SER A 1 268 ? -8.915 -10.274 -10.062 1.00 41.03 268 SER A CA 1
ATOM 2085 C C . SER A 1 268 ? -9.687 -10.373 -11.377 1.00 41.03 268 SER A C 1
ATOM 2087 O O . SER A 1 268 ? -10.897 -10.624 -11.328 1.00 41.03 268 SER A O 1
ATOM 2089 N N . PRO A 1 269 ? -9.046 -10.194 -12.545 1.00 41.59 269 PRO A N 1
ATOM 2090 C CA . PRO A 1 269 ? -9.714 -10.446 -13.803 1.00 41.59 269 PRO A CA 1
ATOM 2091 C C . PRO A 1 269 ? -10.199 -11.885 -13.737 1.00 41.59 269 PRO A C 1
ATOM 2093 O O . PRO A 1 269 ? -9.413 -12.821 -13.560 1.00 41.59 269 PRO A O 1
ATOM 2096 N N . VAL A 1 270 ? -11.523 -12.038 -13.757 1.00 38.97 270 VAL A N 1
ATOM 2097 C CA . VAL A 1 270 ? -12.164 -13.344 -13.806 1.00 38.97 270 VAL A CA 1
ATOM 2098 C C . VAL A 1 270 ? -11.517 -14.054 -14.993 1.00 38.97 270 VAL A C 1
ATOM 2100 O O . VAL A 1 270 ? -11.503 -13.466 -16.082 1.00 38.97 270 VAL A O 1
ATOM 2103 N N . PRO A 1 271 ? -10.925 -15.253 -14.817 1.00 42.16 271 PRO A N 1
ATOM 2104 C CA . PRO A 1 271 ? -10.363 -15.978 -15.945 1.00 42.16 271 PRO A CA 1
ATOM 2105 C C . PRO A 1 271 ? -11.436 -16.027 -17.035 1.00 42.16 271 PRO A C 1
ATOM 2107 O O . PRO A 1 271 ? -12.599 -16.281 -16.697 1.00 42.16 271 PRO A O 1
ATOM 2110 N N . PRO A 1 272 ? -11.099 -15.714 -18.303 1.00 34.84 272 PRO A N 1
ATOM 2111 C CA . PRO A 1 272 ? -12.088 -15.668 -19.366 1.00 34.84 272 PRO A CA 1
ATOM 2112 C C . PRO A 1 272 ? -12.885 -16.962 -19.300 1.00 34.84 272 PRO A C 1
ATOM 2114 O O . PRO A 1 272 ? -12.300 -18.044 -19.341 1.00 34.84 272 PRO A O 1
ATOM 2117 N N . PHE A 1 273 ? -14.200 -16.832 -19.095 1.00 34.19 273 PHE A N 1
ATOM 2118 C CA . PHE A 1 273 ? -15.127 -17.952 -19.078 1.00 34.19 273 PHE A CA 1
ATOM 2119 C C . PHE A 1 273 ? -14.869 -18.734 -20.358 1.00 34.19 273 PHE A C 1
ATOM 2121 O O . PHE A 1 273 ? -15.235 -18.278 -21.439 1.00 34.19 273 PHE A O 1
ATOM 2128 N N . VAL A 1 274 ? -14.161 -19.858 -20.254 1.00 38.16 274 VAL A N 1
ATOM 2129 C CA . VAL A 1 274 ? -13.990 -20.764 -21.379 1.00 38.16 274 VAL A CA 1
ATOM 2130 C C . VAL A 1 274 ? -15.388 -21.337 -21.574 1.00 38.16 274 VAL A C 1
ATOM 2132 O O . VAL A 1 274 ? -15.847 -22.073 -20.694 1.00 38.16 274 VAL A O 1
ATOM 2135 N N . PRO A 1 275 ? -16.124 -20.959 -22.640 1.00 42.34 275 PRO A N 1
ATOM 2136 C CA . PRO A 1 275 ? -17.415 -21.571 -22.885 1.00 42.34 275 PRO A CA 1
ATOM 2137 C C . PRO A 1 275 ? -17.185 -23.082 -22.944 1.00 42.34 275 PRO A C 1
ATOM 2139 O O . PRO A 1 275 ? -16.186 -23.505 -23.535 1.00 42.34 275 PRO A O 1
ATOM 2142 N N . PRO A 1 276 ? -18.042 -23.904 -22.312 1.00 38.72 276 PRO A N 1
ATOM 2143 C CA . PRO A 1 276 ? -17.864 -25.343 -22.338 1.00 38.72 276 PRO A CA 1
ATOM 2144 C C . PRO A 1 276 ? -17.740 -25.775 -23.794 1.00 38.72 276 PRO A C 1
ATOM 2146 O O . PRO A 1 276 ? -18.663 -25.584 -24.591 1.00 38.72 276 PRO A O 1
ATOM 2149 N N . THR A 1 277 ? -16.566 -26.312 -24.133 1.00 39.28 277 THR A N 1
ATOM 2150 C CA . THR A 1 277 ? -16.293 -26.934 -25.419 1.00 39.28 277 THR A CA 1
ATOM 2151 C C . THR A 1 277 ? -17.431 -27.901 -25.670 1.00 39.28 277 THR A C 1
ATOM 2153 O O . THR A 1 277 ? -17.599 -28.886 -24.946 1.00 39.28 277 THR A O 1
ATOM 2156 N N . THR A 1 278 ? -18.262 -27.578 -26.657 1.00 38.19 278 THR A N 1
ATOM 2157 C CA . THR A 1 278 ? -19.356 -28.435 -27.079 1.00 38.19 278 THR A CA 1
ATOM 2158 C C . THR A 1 278 ? -18.686 -29.672 -27.648 1.00 38.19 278 THR A C 1
ATOM 2160 O O . THR A 1 278 ? -18.213 -29.681 -28.781 1.00 38.19 278 THR A O 1
ATOM 2163 N N . THR A 1 279 ? -18.541 -30.695 -26.808 1.00 36.91 279 THR A N 1
ATOM 2164 C CA . THR A 1 279 ? -18.096 -32.009 -27.246 1.00 36.91 279 THR A CA 1
ATOM 2165 C C . THR A 1 279 ? -19.159 -32.469 -28.227 1.00 36.91 279 THR A C 1
ATOM 2167 O O . THR A 1 279 ? -20.296 -32.742 -27.841 1.00 36.91 279 THR A O 1
ATOM 2170 N N . SER A 1 280 ? -18.825 -32.461 -29.515 1.00 41.53 280 SER A N 1
ATOM 2171 C CA . SER A 1 280 ? -19.647 -33.048 -30.559 1.00 41.53 280 SER A CA 1
ATOM 2172 C C . SER A 1 280 ? -19.678 -34.555 -30.329 1.00 41.53 280 SER A C 1
ATOM 2174 O O . SER A 1 280 ? -18.876 -35.324 -30.858 1.00 41.53 280 SER A O 1
ATOM 2176 N N . THR A 1 281 ? -20.619 -34.991 -29.495 1.00 37.50 281 THR A N 1
ATOM 2177 C CA . THR A 1 281 ? -20.978 -36.395 -29.361 1.00 37.50 281 THR A CA 1
ATOM 2178 C C . THR A 1 281 ? -21.535 -36.838 -30.708 1.00 37.50 281 THR A C 1
ATOM 2180 O O . THR A 1 281 ? -22.690 -36.578 -31.047 1.00 37.50 281 THR A O 1
ATOM 2183 N N . THR A 1 282 ? -20.681 -37.467 -31.515 1.00 39.31 282 THR A N 1
ATOM 2184 C CA . THR A 1 282 ? -21.071 -38.094 -32.775 1.00 39.31 282 THR A CA 1
ATOM 2185 C C . THR A 1 282 ? -22.041 -39.219 -32.432 1.00 39.31 282 THR A C 1
ATOM 2187 O O . THR A 1 282 ? -21.644 -40.299 -32.001 1.00 39.31 282 THR A O 1
ATOM 2190 N N . THR A 1 283 ? -23.337 -38.939 -32.554 1.00 36.69 283 THR A N 1
ATOM 2191 C CA . THR A 1 283 ? -24.386 -39.942 -32.389 1.00 36.69 283 THR A CA 1
ATOM 2192 C C . THR A 1 283 ? -24.429 -40.766 -33.668 1.00 36.69 283 THR A C 1
ATOM 2194 O O . THR A 1 283 ? -24.974 -40.340 -34.686 1.00 36.69 283 THR A O 1
ATOM 2197 N N . THR A 1 284 ? -23.812 -41.946 -33.628 1.00 42.44 284 THR A N 1
ATOM 2198 C CA . THR A 1 284 ? -23.905 -42.961 -34.681 1.00 42.44 284 THR A CA 1
ATOM 2199 C C . THR A 1 284 ? -25.363 -43.387 -34.828 1.00 42.44 284 THR A C 1
ATOM 2201 O O . THR A 1 284 ? -25.871 -44.211 -34.068 1.00 42.44 284 THR A O 1
ATOM 2204 N N . THR A 1 285 ? -26.051 -42.807 -35.808 1.00 35.75 285 THR A N 1
ATOM 2205 C CA . THR A 1 285 ? -27.412 -43.204 -36.170 1.00 35.75 285 THR A CA 1
ATOM 2206 C C . THR A 1 285 ? -27.326 -44.502 -36.968 1.00 35.75 285 THR A C 1
ATOM 2208 O O . THR A 1 285 ? -26.808 -44.524 -38.083 1.00 35.75 285 THR A O 1
ATOM 2211 N N . LYS A 1 286 ? -27.804 -45.606 -36.381 1.00 40.66 286 LYS A N 1
ATOM 2212 C CA . LYS A 1 286 ? -28.024 -46.866 -37.098 1.00 40.66 286 LYS A CA 1
ATOM 2213 C C . LYS A 1 286 ? -29.173 -46.679 -38.086 1.00 40.66 286 LYS A C 1
ATOM 2215 O O . LYS A 1 286 ? -30.330 -46.577 -37.690 1.00 40.66 286 LYS A O 1
ATOM 2220 N N . THR A 1 287 ? -28.840 -46.680 -39.369 1.00 33.12 287 THR A N 1
ATOM 2221 C CA . THR A 1 287 ? -29.785 -46.744 -40.483 1.00 33.12 287 THR A CA 1
ATOM 2222 C C . THR A 1 287 ? -30.594 -48.037 -40.393 1.00 33.12 287 THR A C 1
ATOM 2224 O O . THR A 1 287 ? -30.048 -49.124 -40.565 1.00 33.12 287 THR A O 1
ATOM 2227 N N . THR A 1 288 ? -31.895 -47.927 -40.121 1.00 36.59 288 THR A N 1
ATOM 2228 C CA . THR A 1 288 ? -32.858 -49.009 -40.361 1.00 36.59 288 THR A CA 1
ATOM 2229 C C . THR A 1 288 ? -33.867 -48.508 -41.381 1.00 36.59 288 THR A C 1
ATOM 2231 O O . THR A 1 288 ? -34.646 -47.594 -41.122 1.00 36.59 288 THR A O 1
ATOM 2234 N N . THR A 1 289 ? -33.772 -49.081 -42.574 1.00 39.25 289 THR A N 1
ATOM 2235 C CA . THR A 1 289 ? -34.636 -48.846 -43.727 1.00 39.25 289 THR A CA 1
ATOM 2236 C C . THR A 1 289 ? -36.056 -49.316 -43.428 1.00 39.25 289 THR A C 1
ATOM 2238 O O . THR A 1 289 ? -36.254 -50.490 -43.130 1.00 39.25 289 THR A O 1
ATOM 2241 N N . THR A 1 290 ? -37.046 -48.439 -43.606 1.00 37.34 290 THR A N 1
ATOM 2242 C CA . THR A 1 290 ? -38.440 -48.866 -43.800 1.00 37.34 290 THR A CA 1
ATOM 2243 C C . THR A 1 290 ? -39.121 -47.967 -44.829 1.00 37.34 290 THR A C 1
ATOM 2245 O O . THR A 1 290 ? -38.947 -46.752 -44.822 1.00 37.34 290 THR A O 1
ATOM 2248 N N . GLN A 1 291 ? -39.800 -48.618 -45.773 1.00 36.97 291 GLN A N 1
ATOM 2249 C CA . GLN A 1 291 ? -40.344 -48.071 -47.013 1.00 36.97 291 GLN A CA 1
ATOM 2250 C C . GLN A 1 291 ? -41.512 -47.099 -46.809 1.00 36.97 291 GLN A C 1
ATOM 2252 O O . GLN A 1 291 ? -42.281 -47.204 -45.859 1.00 36.97 291 GLN A O 1
ATOM 2257 N N . TRP A 1 292 ? -41.661 -46.207 -47.788 1.00 35.00 292 TRP A N 1
ATOM 2258 C CA . TRP A 1 292 ? -42.761 -45.265 -47.945 1.00 35.00 292 TRP A CA 1
ATOM 2259 C C . TRP A 1 292 ? -44.049 -45.965 -48.388 1.00 35.00 292 TRP A C 1
ATOM 2261 O O . TRP A 1 292 ? -44.087 -46.584 -49.451 1.00 35.00 292 TRP A O 1
ATOM 2271 N N . THR A 1 293 ? -45.122 -45.783 -47.622 1.00 37.12 293 THR A N 1
ATOM 2272 C CA . THR A 1 293 ? -46.500 -45.945 -48.099 1.00 37.12 293 THR A CA 1
ATOM 2273 C C . THR A 1 293 ? -47.170 -44.583 -48.165 1.00 37.12 293 THR A C 1
ATOM 2275 O O . THR A 1 293 ? -47.244 -43.854 -47.180 1.00 37.12 293 THR A O 1
ATOM 2278 N N . THR A 1 294 ? -47.626 -44.252 -49.368 1.00 40.31 294 THR A N 1
ATOM 2279 C CA . THR A 1 294 ? -48.376 -43.056 -49.740 1.00 40.31 294 THR A CA 1
ATOM 2280 C C . THR A 1 294 ? -49.729 -43.028 -49.031 1.00 40.31 294 THR A C 1
ATOM 2282 O O . THR A 1 294 ? -50.520 -43.955 -49.186 1.00 40.31 294 THR A O 1
ATOM 2285 N N . ALA A 1 295 ? -50.016 -41.947 -48.309 1.00 39.97 295 ALA A N 1
ATOM 2286 C CA . ALA A 1 295 ? -51.365 -41.597 -47.885 1.00 39.97 295 ALA A CA 1
ATOM 2287 C C . ALA A 1 295 ? -51.587 -40.106 -48.161 1.00 39.97 295 ALA A C 1
ATOM 2289 O O . ALA A 1 295 ? -50.918 -39.240 -47.606 1.00 39.97 295 ALA A O 1
ATOM 2290 N N . THR A 1 296 ? -52.486 -39.838 -49.100 1.00 46.53 296 THR A N 1
ATOM 2291 C CA . THR A 1 296 ? -53.071 -38.536 -49.412 1.00 46.53 296 THR A CA 1
ATOM 2292 C C . THR A 1 296 ? -54.149 -38.231 -48.372 1.00 46.53 296 THR A C 1
ATOM 2294 O O . THR A 1 296 ? -55.087 -39.015 -48.237 1.00 46.53 296 THR A O 1
ATOM 2297 N N . GLU A 1 297 ? -54.051 -37.094 -47.680 1.00 47.72 297 GLU A N 1
ATOM 2298 C CA . GLU A 1 297 ? -55.111 -36.566 -46.807 1.00 47.72 297 GLU A CA 1
ATOM 2299 C C . GLU A 1 297 ? -55.491 -35.123 -47.233 1.00 47.72 297 GLU A C 1
ATOM 2301 O O . GLU A 1 297 ? -54.626 -34.410 -47.753 1.00 47.72 297 GLU A O 1
ATOM 2306 N N . PRO A 1 298 ? -56.777 -34.710 -47.128 1.00 48.38 298 PRO A N 1
ATOM 2307 C CA . PRO A 1 298 ? -57.346 -33.572 -47.858 1.00 48.38 298 PRO A CA 1
ATOM 2308 C C . PRO A 1 298 ? -57.043 -32.182 -47.282 1.00 48.38 298 PRO A C 1
ATOM 2310 O O . PRO A 1 298 ? -56.759 -32.006 -46.103 1.00 48.38 298 PRO A O 1
ATOM 2313 N N . LEU A 1 299 ? -57.202 -31.182 -48.153 1.00 46.31 299 LEU A N 1
ATOM 2314 C CA . LEU A 1 299 ? -57.118 -29.745 -47.880 1.00 46.31 299 LEU A CA 1
ATOM 2315 C C . LEU A 1 299 ? -58.252 -29.266 -46.950 1.00 46.31 299 LEU A C 1
ATOM 2317 O O . LEU A 1 299 ? -59.427 -29.416 -47.286 1.00 46.31 299 LEU A O 1
ATOM 2321 N N . ASP A 1 300 ? -57.889 -28.630 -45.833 1.00 47.22 300 ASP A N 1
ATOM 2322 C CA . ASP A 1 300 ? -58.788 -27.856 -44.962 1.00 47.22 300 ASP A CA 1
ATOM 2323 C C . ASP A 1 300 ? -58.984 -26.425 -45.525 1.00 47.22 300 ASP A C 1
ATOM 2325 O O . ASP A 1 300 ? -57.996 -25.708 -45.715 1.00 47.22 300 ASP A O 1
ATOM 2329 N N . PRO A 1 301 ? -60.225 -25.981 -45.816 1.00 52.31 301 PRO A N 1
ATOM 2330 C CA . PRO A 1 301 ? -60.516 -24.691 -46.442 1.00 52.31 301 PRO A CA 1
ATOM 2331 C C . PRO A 1 301 ? -60.816 -23.551 -45.444 1.00 52.31 301 PRO A C 1
ATOM 2333 O O . PRO A 1 301 ? -61.657 -22.697 -45.732 1.00 52.31 301 PRO A O 1
ATOM 2336 N N . SER A 1 302 ? -60.145 -23.497 -44.288 1.00 51.94 302 SER A N 1
ATOM 2337 C CA . SER A 1 302 ? -60.543 -22.583 -43.197 1.00 51.94 302 SER A CA 1
ATOM 2338 C C . SER A 1 302 ? -59.402 -21.760 -42.579 1.00 51.94 302 SER A C 1
ATOM 2340 O O . SER A 1 302 ? -59.385 -21.537 -41.370 1.00 51.94 302 SER A O 1
ATOM 2342 N N . ALA A 1 303 ? -58.454 -21.265 -43.384 1.00 49.00 303 ALA A N 1
ATOM 2343 C CA . ALA A 1 303 ? -57.421 -20.333 -42.913 1.00 49.00 303 ALA A CA 1
ATOM 2344 C C . ALA A 1 303 ? -57.657 -18.904 -43.459 1.00 49.00 303 ALA A C 1
ATOM 2346 O O . ALA A 1 303 ? -57.674 -18.713 -44.677 1.00 49.00 303 ALA A O 1
ATOM 2347 N N . PRO A 1 304 ? -57.848 -17.886 -42.596 1.00 53.06 304 PRO A N 1
ATOM 2348 C CA . PRO A 1 304 ? -58.116 -16.514 -43.022 1.00 53.06 304 PRO A CA 1
ATOM 2349 C C . PRO A 1 304 ? -56.885 -15.838 -43.647 1.00 53.06 304 PRO A C 1
ATOM 2351 O O . PRO A 1 304 ? -55.768 -15.908 -43.137 1.00 53.06 304 PRO A O 1
ATOM 2354 N N . THR A 1 305 ? -57.125 -15.139 -44.755 1.00 53.19 305 THR A N 1
ATOM 2355 C CA . THR A 1 305 ? -56.162 -14.336 -45.516 1.00 53.19 305 THR A CA 1
ATOM 2356 C C . THR A 1 305 ? -55.661 -13.130 -44.715 1.00 53.19 305 THR A C 1
ATOM 2358 O O . THR A 1 305 ? -56.455 -12.270 -44.332 1.00 53.19 305 THR A O 1
ATOM 2361 N N . LEU A 1 306 ? -54.344 -13.031 -44.511 1.00 52.06 306 LEU A N 1
ATOM 2362 C CA . LEU A 1 306 ? -53.681 -11.828 -43.995 1.00 52.06 306 LEU A CA 1
ATOM 2363 C C . LEU A 1 306 ? -53.556 -10.753 -45.101 1.00 52.06 306 LEU A C 1
ATOM 2365 O O . LEU A 1 306 ? -53.269 -11.103 -46.249 1.00 52.06 306 LEU A O 1
ATOM 2369 N N . PRO A 1 307 ? -53.750 -9.455 -44.790 1.00 62.75 307 PRO A N 1
ATOM 2370 C CA . PRO A 1 307 ? -53.580 -8.357 -45.744 1.00 62.75 307 PRO A CA 1
ATOM 2371 C C . PRO A 1 307 ? -52.095 -8.053 -46.045 1.00 62.75 307 PRO A C 1
ATOM 2373 O O . PRO A 1 307 ? -51.217 -8.410 -45.256 1.00 62.75 307 PRO A O 1
ATOM 2376 N N . PRO A 1 308 ? -51.793 -7.387 -47.179 1.00 57.31 308 PRO A N 1
ATOM 2377 C CA . PRO A 1 308 ? -50.425 -7.181 -47.649 1.00 57.31 308 PRO A CA 1
ATOM 2378 C C . PRO A 1 308 ? -49.625 -6.219 -46.759 1.00 57.31 308 PRO A C 1
ATOM 2380 O O . PRO A 1 308 ? -50.106 -5.168 -46.337 1.00 57.31 308 PRO A O 1
ATOM 2383 N N . ILE A 1 309 ? -48.365 -6.587 -46.524 1.00 51.09 309 ILE A N 1
ATOM 2384 C CA . ILE A 1 309 ? -47.361 -5.812 -45.791 1.00 51.09 309 ILE A CA 1
ATOM 2385 C C . ILE A 1 309 ? -46.970 -4.585 -46.628 1.00 51.09 309 ILE A C 1
ATOM 2387 O O . ILE A 1 309 ? -46.401 -4.717 -47.711 1.00 51.09 309 ILE A O 1
ATOM 2391 N N . ILE A 1 310 ? -47.254 -3.385 -46.115 1.00 45.75 310 ILE A N 1
ATOM 2392 C CA . ILE A 1 310 ? -46.743 -2.120 -46.656 1.00 45.75 310 ILE A CA 1
ATOM 2393 C C . ILE A 1 310 ? -45.291 -1.969 -46.192 1.00 45.75 310 ILE A C 1
ATOM 2395 O O . ILE A 1 310 ? -45.016 -1.817 -45.004 1.00 45.75 310 ILE A O 1
ATOM 2399 N N . THR A 1 311 ? -44.351 -2.008 -47.131 1.00 44.00 311 THR A N 1
ATOM 2400 C CA . THR A 1 311 ? -42.935 -1.715 -46.889 1.00 44.00 311 THR A CA 1
ATOM 2401 C C . THR A 1 311 ? -42.717 -0.203 -46.839 1.00 44.00 311 THR A C 1
ATOM 2403 O O . THR A 1 311 ? -42.583 0.439 -47.880 1.00 44.00 311 THR A O 1
ATOM 2406 N N . SER A 1 312 ? -42.660 0.381 -45.641 1.00 45.22 312 SER A N 1
ATOM 2407 C CA . SER A 1 312 ? -42.115 1.729 -45.440 1.00 45.22 312 SER A CA 1
ATOM 2408 C C . SER A 1 312 ? -40.650 1.632 -45.012 1.00 45.22 312 SER A C 1
ATOM 2410 O O . SER A 1 312 ? -40.341 1.195 -43.905 1.00 45.22 312 SER A O 1
ATOM 2412 N N . VAL A 1 313 ? -39.755 2.033 -45.913 1.00 52.09 313 VAL A N 1
ATOM 2413 C CA . VAL A 1 313 ? -38.315 2.194 -45.677 1.00 52.09 313 VAL A CA 1
ATOM 2414 C C . VAL A 1 313 ? -38.092 3.365 -44.707 1.00 52.09 313 VAL A C 1
ATOM 2416 O O . VAL A 1 313 ? -38.571 4.462 -44.999 1.00 52.09 313 VAL A O 1
ATOM 2419 N N . PRO A 1 314 ? -37.371 3.203 -43.584 1.00 45.59 314 PRO A N 1
ATOM 2420 C CA . PRO A 1 314 ? -36.981 4.340 -42.762 1.00 45.59 314 PRO A CA 1
ATOM 2421 C C . PRO A 1 314 ? -35.810 5.089 -43.416 1.00 45.59 314 PRO A C 1
ATOM 2423 O O . PRO A 1 314 ? -34.719 4.553 -43.603 1.00 45.59 314 PRO A O 1
ATOM 2426 N N . THR A 1 315 ? -36.054 6.348 -43.771 1.00 47.84 315 THR A N 1
ATOM 2427 C CA . THR A 1 315 ? -35.043 7.329 -44.182 1.00 47.84 315 THR A CA 1
ATOM 2428 C C . THR A 1 315 ? -34.131 7.696 -43.011 1.00 47.84 315 THR A C 1
ATOM 2430 O O . THR A 1 315 ? -34.605 8.065 -41.937 1.00 47.84 315 THR A O 1
ATOM 2433 N N . VAL A 1 316 ? -32.821 7.624 -43.246 1.00 50.38 316 VAL A N 1
ATOM 2434 C CA . VAL A 1 316 ? -31.750 8.046 -42.330 1.00 50.38 316 VAL A CA 1
ATOM 2435 C C . VAL A 1 316 ? -31.815 9.565 -42.101 1.00 50.38 316 VAL A C 1
ATOM 2437 O O . 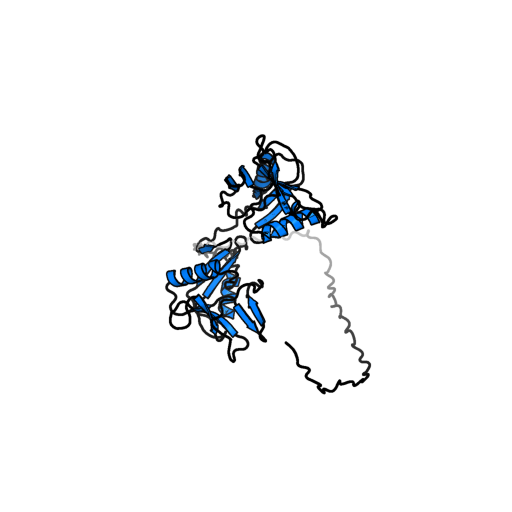VAL A 1 316 ? -31.849 10.308 -43.084 1.00 50.38 316 VAL A O 1
ATOM 2440 N N . PRO A 1 317 ? -31.797 10.068 -40.852 1.00 43.31 317 PRO A N 1
ATOM 2441 C CA . PRO A 1 317 ? -31.671 11.497 -40.602 1.00 43.31 317 PRO A CA 1
ATOM 2442 C C . PRO A 1 317 ? -30.222 11.960 -40.816 1.00 43.31 317 PRO A C 1
ATOM 2444 O O . PRO A 1 317 ? -29.287 11.492 -40.168 1.00 43.31 317 PRO A O 1
ATOM 2447 N N . THR A 1 318 ? -30.046 12.906 -41.737 1.00 47.53 318 THR A N 1
ATOM 2448 C CA . THR A 1 318 ? -28.811 13.666 -41.963 1.00 47.53 318 THR A CA 1
ATOM 2449 C C . THR A 1 318 ? -28.525 14.605 -40.790 1.00 47.53 318 THR A C 1
ATOM 2451 O O . THR A 1 318 ? -29.356 15.447 -40.448 1.00 47.53 318 THR A O 1
ATOM 2454 N N . VAL A 1 319 ? -27.334 14.485 -40.202 1.00 47.38 319 VAL A N 1
ATOM 2455 C CA . VAL A 1 319 ? -26.798 15.391 -39.172 1.00 47.38 319 VAL A CA 1
ATOM 2456 C C . VAL A 1 319 ? -26.353 16.712 -39.827 1.00 47.38 319 VAL A C 1
ATOM 2458 O O . VAL A 1 319 ? -25.660 16.655 -40.845 1.00 47.38 319 VAL A O 1
ATOM 2461 N N . PRO A 1 320 ? -26.691 17.901 -39.286 1.00 44.03 320 PRO A N 1
ATOM 2462 C CA . PRO A 1 320 ? -26.200 19.165 -39.827 1.00 44.03 320 PRO A CA 1
ATOM 2463 C C . PRO A 1 320 ? -24.730 19.393 -39.450 1.00 44.03 320 PRO A C 1
ATOM 2465 O O . PRO A 1 320 ? -24.361 19.318 -38.278 1.00 44.03 320 PRO A O 1
ATOM 2468 N N . GLN A 1 321 ? -23.902 19.723 -40.443 1.00 41.00 321 GLN A N 1
ATOM 2469 C CA . GLN A 1 321 ? -22.550 20.244 -40.241 1.00 41.00 321 GLN A CA 1
ATOM 2470 C C . GLN A 1 321 ? -22.606 21.628 -39.581 1.00 41.00 321 GLN A C 1
ATOM 2472 O O . GLN A 1 321 ? -23.240 22.549 -40.097 1.00 41.00 321 GLN A O 1
ATOM 2477 N N . ALA A 1 322 ? -21.900 21.790 -38.462 1.00 39.88 322 ALA A N 1
ATOM 2478 C CA . ALA A 1 322 ? -21.624 23.096 -37.881 1.00 39.88 322 ALA A CA 1
ATOM 2479 C C . ALA A 1 322 ? -20.453 23.756 -38.631 1.00 39.88 322 ALA A C 1
ATOM 2481 O O . ALA A 1 322 ? -19.325 23.265 -38.611 1.00 39.88 322 ALA A O 1
ATOM 2482 N N . ASN A 1 323 ? -20.745 24.875 -39.294 1.00 35.72 323 ASN A N 1
ATOM 2483 C CA . ASN A 1 323 ? -19.764 25.777 -39.890 1.00 35.72 323 ASN A CA 1
ATOM 2484 C C . ASN A 1 323 ? -18.938 26.468 -38.795 1.00 35.72 323 ASN A C 1
ATOM 2486 O O . ASN A 1 323 ? -19.489 27.198 -37.972 1.00 35.72 323 ASN A O 1
ATOM 2490 N N . MET A 1 324 ? -17.613 26.312 -38.833 1.00 35.88 324 MET A N 1
ATOM 2491 C CA . MET A 1 324 ? -16.689 27.203 -38.130 1.00 35.88 324 MET A CA 1
ATOM 2492 C C . MET A 1 324 ? -16.412 28.426 -39.010 1.00 35.88 324 MET A C 1
ATOM 2494 O O . MET A 1 324 ? -15.654 28.361 -39.975 1.00 35.88 324 MET A O 1
ATOM 2498 N N . THR A 1 325 ? -17.039 29.553 -38.682 1.00 37.38 325 THR A N 1
ATOM 2499 C CA . THR A 1 325 ? -16.666 30.872 -39.208 1.00 37.38 325 THR A CA 1
ATOM 2500 C C . THR A 1 325 ? -15.429 31.403 -38.489 1.00 37.38 325 THR A C 1
ATOM 2502 O O . THR A 1 325 ? -15.422 31.564 -37.271 1.00 37.38 325 THR A O 1
ATOM 2505 N N . VAL A 1 326 ? -14.399 31.694 -39.281 1.00 43.66 326 VAL A N 1
ATOM 2506 C CA . VAL A 1 326 ? -13.169 32.404 -38.914 1.00 43.66 326 VAL A CA 1
ATOM 2507 C C . VAL A 1 326 ? -13.427 33.916 -38.914 1.00 43.66 326 VAL A C 1
ATOM 2509 O O . VAL A 1 326 ? -14.048 34.433 -39.841 1.00 43.66 326 VAL A O 1
ATOM 2512 N N . ALA A 1 327 ? -12.906 34.627 -37.912 1.00 32.78 327 ALA A N 1
ATOM 2513 C CA . ALA A 1 327 ? -12.786 36.089 -37.862 1.00 32.78 327 ALA A CA 1
ATOM 2514 C C . ALA A 1 327 ? -11.590 36.478 -36.950 1.00 32.78 327 ALA A C 1
ATOM 2516 O O . ALA A 1 327 ? -11.169 35.649 -36.143 1.00 32.78 327 ALA A O 1
ATOM 2517 N N . PRO A 1 328 ? -10.970 37.665 -37.113 1.00 42.41 328 PRO A N 1
ATOM 2518 C CA . PRO A 1 328 ? -9.533 37.740 -37.368 1.00 42.41 328 PRO A CA 1
ATOM 2519 C C . PRO A 1 328 ? -8.660 38.285 -36.223 1.00 42.41 328 PRO A C 1
ATOM 2521 O O . PRO A 1 328 ? -9.116 38.806 -35.212 1.00 42.41 328 PRO A O 1
ATOM 2524 N N . THR A 1 329 ? -7.360 38.155 -36.482 1.00 39.59 329 THR A N 1
ATOM 2525 C CA . THR A 1 329 ? -6.158 38.628 -35.784 1.00 39.59 329 THR A CA 1
ATOM 2526 C C . THR A 1 329 ? -6.208 40.038 -35.183 1.00 39.59 329 THR A C 1
ATOM 2528 O O . THR A 1 329 ? -6.541 40.998 -35.878 1.00 39.59 329 THR A O 1
ATOM 2531 N N . SER A 1 330 ? -5.648 40.187 -33.978 1.00 36.75 330 SER A N 1
ATOM 2532 C CA . SER A 1 330 ? -5.026 41.436 -33.522 1.00 36.75 330 SER A CA 1
ATOM 2533 C C . SER A 1 330 ? -3.663 41.164 -32.877 1.00 36.75 330 SER A C 1
ATOM 2535 O O . SER A 1 330 ? -3.569 40.572 -31.803 1.00 36.75 330 SER A O 1
ATOM 2537 N N . ASN A 1 331 ? -2.618 41.619 -33.569 1.00 36.50 331 ASN A N 1
ATOM 2538 C CA . ASN A 1 331 ? -1.256 41.813 -33.079 1.00 36.50 331 ASN A CA 1
ATOM 2539 C C . ASN A 1 331 ? -1.233 42.743 -31.861 1.00 36.50 331 ASN A C 1
ATOM 2541 O O . ASN A 1 331 ? -1.6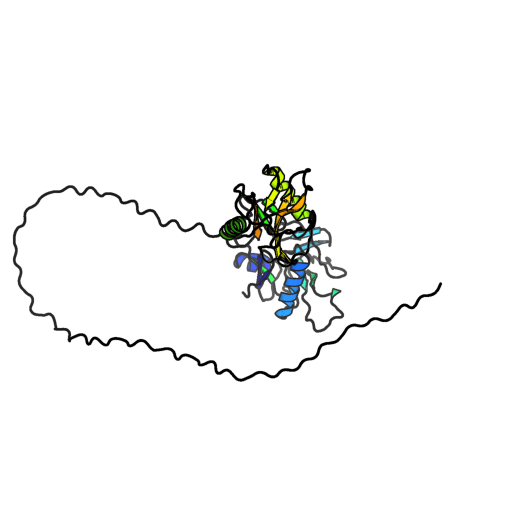97 43.874 -31.975 1.00 36.50 331 ASN A O 1
ATOM 2545 N N . THR A 1 332 ? -0.526 42.353 -30.802 1.00 36.47 332 THR A N 1
ATOM 2546 C CA . THR A 1 332 ? 0.259 43.297 -29.993 1.00 36.47 332 THR A CA 1
ATOM 2547 C C . THR A 1 332 ? 1.531 42.614 -29.506 1.00 36.47 332 THR A C 1
ATO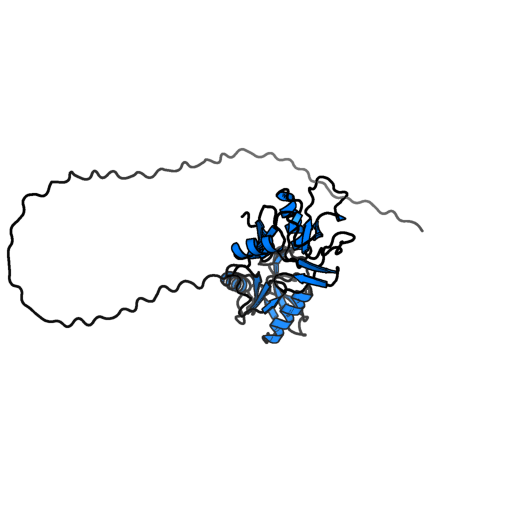M 2549 O O . THR A 1 332 ? 1.515 41.753 -28.631 1.00 36.47 332 THR A O 1
ATOM 2552 N N . THR A 1 333 ? 2.635 43.022 -30.119 1.00 40.69 333 THR A N 1
ATOM 2553 C CA . THR A 1 333 ? 4.010 42.915 -29.634 1.00 40.69 333 THR A CA 1
ATOM 2554 C C . THR A 1 333 ? 4.141 43.480 -28.222 1.00 40.69 333 THR A C 1
ATOM 2556 O O . THR A 1 333 ? 3.661 44.586 -27.997 1.00 40.69 333 THR A O 1
ATOM 2559 N N . ASN A 1 334 ? 4.844 42.784 -27.324 1.00 33.56 334 ASN A N 1
ATOM 2560 C CA . ASN A 1 334 ? 5.680 43.400 -26.287 1.00 33.56 334 ASN A CA 1
ATOM 2561 C C . ASN A 1 334 ? 6.638 42.358 -25.687 1.00 33.56 334 ASN A C 1
ATOM 2563 O O . ASN A 1 334 ? 6.253 41.522 -24.873 1.00 33.56 334 ASN A O 1
ATOM 2567 N N . SER A 1 335 ? 7.904 42.437 -26.101 1.00 38.66 335 SER A N 1
ATOM 2568 C CA . SER A 1 335 ? 9.049 41.890 -25.365 1.00 38.66 335 SER A CA 1
ATOM 2569 C C . SER A 1 335 ? 9.267 42.665 -24.063 1.00 38.66 335 SER A C 1
ATOM 2571 O O . SER A 1 335 ? 9.052 43.878 -24.046 1.00 38.66 335 SER A O 1
ATOM 2573 N N . PRO A 1 336 ? 9.884 42.044 -23.048 1.00 40.78 336 PRO A N 1
ATOM 2574 C CA . PRO A 1 336 ? 10.782 42.763 -22.163 1.00 40.78 336 PRO A CA 1
ATOM 2575 C C . PRO A 1 336 ? 12.219 42.260 -22.334 1.00 40.78 336 PRO A C 1
ATOM 2577 O O . PRO A 1 336 ? 12.557 41.099 -22.119 1.00 40.78 336 PRO A O 1
ATOM 2580 N N . THR A 1 337 ? 13.058 43.199 -22.748 1.00 36.31 337 THR A N 1
ATOM 2581 C CA . THR A 1 337 ? 14.519 43.177 -22.768 1.00 36.31 337 THR A CA 1
ATOM 2582 C C . THR A 1 337 ? 15.128 42.940 -21.385 1.00 36.31 337 THR A C 1
ATOM 2584 O O . THR A 1 337 ? 14.738 43.564 -20.400 1.00 36.31 337 THR A O 1
ATOM 2587 N N . PHE A 1 338 ? 16.165 42.103 -21.366 1.00 37.12 338 PHE A N 1
ATOM 2588 C CA . PHE A 1 338 ? 17.210 42.036 -20.345 1.00 37.12 338 PHE A CA 1
ATOM 2589 C C . PHE A 1 338 ? 17.932 43.383 -20.174 1.00 37.12 338 PHE A C 1
ATOM 2591 O O . PHE A 1 338 ? 18.194 44.051 -21.171 1.00 37.12 338 PHE A O 1
ATOM 2598 N N . LEU A 1 339 ? 18.358 43.702 -18.944 1.00 34.88 339 LEU A N 1
ATOM 2599 C CA . LEU A 1 339 ? 19.740 44.096 -18.606 1.00 34.88 339 LEU A CA 1
ATOM 2600 C C . LEU A 1 339 ? 19.952 44.084 -17.066 1.00 34.88 339 LEU A C 1
ATOM 2602 O O . LEU A 1 339 ? 19.003 44.337 -16.323 1.00 34.88 339 LEU A O 1
ATOM 2606 N N . PRO A 1 340 ? 21.179 43.804 -16.575 1.00 51.19 340 PRO A N 1
ATOM 2607 C CA . PRO A 1 340 ? 21.484 43.537 -15.169 1.00 51.19 340 PRO A CA 1
ATOM 2608 C C . PRO A 1 340 ? 22.169 44.719 -14.458 1.00 51.19 340 PRO A C 1
ATOM 2610 O O . PRO A 1 340 ? 22.956 45.443 -15.061 1.00 51.19 340 PRO A O 1
ATOM 2613 N N . ARG A 1 341 ? 21.944 44.857 -13.146 1.00 35.22 341 ARG A N 1
ATOM 2614 C CA . ARG A 1 341 ? 22.788 45.551 -12.145 1.00 35.22 341 ARG A CA 1
ATOM 2615 C C . ARG A 1 341 ? 22.372 45.000 -10.775 1.00 35.22 341 ARG A C 1
ATOM 2617 O O . ARG A 1 341 ? 21.187 44.804 -10.565 1.00 35.22 341 ARG A O 1
ATOM 2624 N N . GLY A 1 342 ? 23.214 44.728 -9.791 1.00 34.16 342 GLY A N 1
ATOM 2625 C CA . GLY A 1 342 ? 24.632 44.956 -9.563 1.00 34.16 342 GLY A CA 1
ATOM 2626 C C . GLY A 1 342 ? 24.894 44.610 -8.089 1.00 34.16 342 GLY A C 1
ATOM 2627 O O . GLY A 1 342 ? 23.975 44.662 -7.272 1.00 34.16 342 GLY A O 1
ATOM 2628 N N . LEU A 1 343 ? 26.128 44.210 -7.785 1.00 40.22 343 LEU A N 1
ATOM 2629 C CA . LEU A 1 343 ? 26.633 43.894 -6.449 1.00 40.22 343 LEU A CA 1
ATOM 2630 C C . LEU A 1 343 ? 26.301 44.973 -5.403 1.00 40.22 343 LEU A C 1
ATOM 2632 O O . LEU A 1 343 ? 26.410 46.163 -5.693 1.00 40.22 343 LEU A O 1
ATOM 2636 N N . ASN A 1 344 ? 26.091 44.544 -4.156 1.00 39.28 344 ASN A N 1
ATOM 2637 C CA . ASN A 1 344 ? 26.633 45.252 -2.999 1.00 39.28 344 ASN A CA 1
ATOM 2638 C C . ASN A 1 344 ? 27.061 44.262 -1.909 1.00 39.28 344 ASN A C 1
ATOM 2640 O O . ASN A 1 344 ? 26.381 43.280 -1.625 1.00 39.28 344 ASN A O 1
ATOM 2644 N N . ILE A 1 345 ? 28.243 44.540 -1.369 1.00 48.84 345 ILE A N 1
ATOM 2645 C CA . ILE A 1 345 ? 29.027 43.765 -0.408 1.00 48.84 345 ILE A CA 1
ATOM 2646 C C . ILE A 1 345 ? 29.046 44.547 0.925 1.00 48.84 345 ILE A C 1
ATOM 2648 O O . ILE A 1 345 ? 28.946 45.773 0.887 1.00 48.84 345 ILE A O 1
ATOM 2652 N N . LEU A 1 346 ? 29.330 43.824 2.024 1.00 37.06 346 LEU A N 1
ATOM 2653 C CA . LEU A 1 346 ? 29.967 44.230 3.305 1.00 37.06 346 LEU A CA 1
ATOM 2654 C C . LEU A 1 346 ? 29.058 44.696 4.458 1.00 37.06 346 LEU A C 1
ATOM 2656 O O . LEU A 1 346 ? 28.004 45.275 4.211 1.00 37.06 346 LEU A O 1
ATOM 2660 N N . PRO A 1 347 ? 29.571 44.678 5.710 1.00 64.62 347 PRO A N 1
ATOM 2661 C CA . PRO A 1 347 ? 30.398 43.680 6.427 1.00 64.62 347 PRO A CA 1
ATOM 2662 C C . PRO A 1 347 ? 29.664 43.255 7.739 1.00 64.62 347 PRO A C 1
ATOM 2664 O O . PRO A 1 347 ? 28.558 43.728 7.977 1.00 64.62 347 PRO A O 1
ATOM 2667 N N . LEU A 1 348 ? 30.099 42.370 8.641 1.00 46.75 348 LEU A N 1
ATOM 2668 C CA . LEU A 1 348 ? 31.394 42.008 9.226 1.00 46.75 348 LEU A CA 1
ATOM 2669 C C . LEU A 1 348 ? 31.203 40.652 9.936 1.00 46.75 348 LEU A C 1
ATOM 2671 O O . LEU A 1 348 ? 30.081 40.443 10.458 1.00 46.75 348 LEU A O 1
#

Foldseek 3Di:
DPFDDDFAWTKDKDWDFDQLVRQQVVLVVVQWGFADDQDPSSLVVVLVVCLVVPHFKAFGQWFAQDQPRIAGVVRDDPRDFFAAPPADNPPQQGTKMAGRDNPPDPVVVSVHSHIHGDHSGGRDTMTMITNPPPQLPDLPPFDDDPQKTKDWFFWWFFQVVQQVVLVLQLWGFADDQDPVSLVVVLVNCVVVPFDFWAFGQWWDAPRDIAGVRRDDPNDAFAPDDPPPPHTWTWIATNDPPSPHSGIYTDHRRGTGIGMTMHGRPRRGPDPPPPPPDPPPPPDPDDDDDDDDDDDDDDDDPDDDDDDDDDDDDDDDDDDDDDDDDDDDDDDDDDDDDDDDDDDDDDDD

Organism: NCBI:txid2138241

pLDDT: mean 73.55, std 21.41, range [32.78, 98.31]